Protein AF-N1ZNV7-F1 (afdb_monomer)

Sequence (207 aa):
MKIARELNLNESLEELVQEKLDVLQNEKARVVFYKEEGKWQTNVIVLQEDNTVSERDLKTLKWIKSVDDKALVIEKRDFKKNWKDELVTLEEMVGTIEYKYNQMDCHNNIGKFLEKCEEMQKNQPTTLKFDKKEFLQSRLGGMLHSHMDILQYGNEYKPKYNIFEEITVIKAILAAIKQCYGVTYYIAFNQDKCGIFSPDTNDWLFE

Secondary structure (DSSP, 8-state):
--------TT--HHHHHHHHHHHHTSTTEEEEEEEETTEEEEEEEE--TTS---HHHHHHHHHHHHH-TT-EEE-GGGGB-TTTSPBPPHHHHHHHHHHHHHTT-TTTBHHHHHHHHHHHHHHS--PPP--HHHHHHSHHHHHHHHHHHHHHHHHHTTTSS-HHHHHHHHHHHHHHHHHHH----EEEEETTEEEEEETTTTEEEE-

Radius of gyration: 23.19 Å; Cα contacts (8 Å, |Δi|>4): 248; chains: 1; bounding box: 55×46×60 Å

Nearest PDB structures (foldseek):
  3db0-assembly1_A  TM=4.205E-01  e=4.795E-01  Listeria innocua
  2ig6-assembly1_A  TM=5.058E-01  e=2.811E+00  Clostridium acetobutylicum
  2zc7-assembly3_C  TM=4.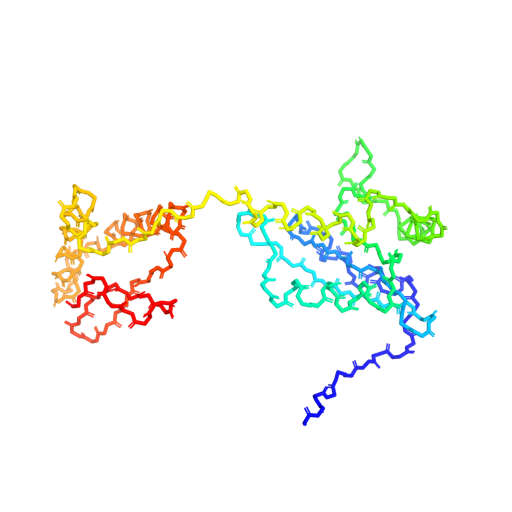477E-01  e=2.508E+00  Klebsiella pneumoniae

Foldseek 3Di:
DDDDPPPPPDDDLLNVLVVCVVVLVDQQKKWKWADAVNGIDIDIFGADPLRAGDPVVLVVLVVRCVRGQLIFTDHNVLQADPPDSDGDDSVVVSVSRVVSSVVSVVVGTSVNVSVVNVVCVVPLPPADAPDLVVCCVDPLVVVLVVLQVLLLVCLQDPDPDDNPVSQVVNVVSQVVNCSRHVWHWDWDDDNRHIWIATPVVRDTSGD

pLDDT: mean 82.5, std 13.55, range [31.36, 97.12]

Mean predicted aligned error: 14.58 Å

Structure (mmCIF, N/CA/C/O backbone):
data_AF-N1ZNV7-F1
#
_entry.id   AF-N1ZNV7-F1
#
loop_
_atom_site.group_PDB
_atom_site.id
_atom_site.type_symbol
_atom_site.label_atom_id
_atom_site.label_alt_id
_atom_site.label_comp_id
_atom_site.label_asym_id
_atom_site.label_entity_id
_atom_site.label_seq_id
_atom_site.pdbx_PDB_ins_code
_atom_site.Cartn_x
_atom_site.Cartn_y
_atom_site.Cartn_z
_atom_site.occupancy
_atom_site.B_iso_or_equiv
_atom_site.auth_seq_id
_atom_site.auth_comp_id
_atom_site.auth_asym_id
_atom_site.auth_atom_id
_atom_site.pdbx_PDB_model_num
ATOM 1 N N . MET A 1 1 ? -8.368 -25.255 -0.385 1.00 31.36 1 MET A N 1
ATOM 2 C CA . MET A 1 1 ? -7.139 -25.309 0.432 1.00 31.36 1 MET A CA 1
ATOM 3 C C . MET A 1 1 ? -7.100 -24.033 1.271 1.00 31.36 1 MET A C 1
ATOM 5 O O . MET A 1 1 ? -6.770 -22.980 0.745 1.00 31.36 1 MET A O 1
ATOM 9 N N . LYS A 1 2 ? -7.607 -24.082 2.513 1.00 36.31 2 LYS A N 1
ATOM 10 C CA . LYS A 1 2 ? -7.597 -22.941 3.444 1.00 36.31 2 LYS A CA 1
ATOM 11 C C . LYS A 1 2 ? -6.172 -22.822 3.982 1.00 36.31 2 LYS A C 1
ATOM 13 O O . LYS A 1 2 ? -5.753 -23.684 4.744 1.00 36.31 2 LYS A O 1
ATOM 18 N N . ILE A 1 3 ? -5.421 -21.819 3.536 1.00 37.12 3 ILE A N 1
ATOM 19 C CA . ILE A 1 3 ? -4.147 -21.478 4.172 1.00 37.12 3 ILE A CA 1
ATOM 20 C C . ILE A 1 3 ? -4.513 -20.917 5.544 1.00 37.12 3 ILE A C 1
ATOM 22 O O . ILE A 1 3 ? -5.173 -19.882 5.633 1.00 37.12 3 ILE A O 1
ATOM 26 N N . ALA A 1 4 ? -4.163 -21.659 6.590 1.00 39.50 4 ALA A N 1
ATOM 27 C CA . ALA A 1 4 ? -4.285 -21.225 7.967 1.00 39.50 4 ALA A CA 1
ATOM 28 C C . ALA A 1 4 ? -3.416 -19.973 8.152 1.00 39.50 4 ALA A C 1
ATOM 30 O O . ALA A 1 4 ? -2.193 -20.060 8.203 1.00 39.50 4 ALA A O 1
ATOM 31 N N . ARG A 1 5 ? -4.049 -18.796 8.190 1.00 43.34 5 ARG A N 1
ATOM 32 C CA . ARG A 1 5 ? -3.484 -17.648 8.894 1.00 43.34 5 ARG A CA 1
ATOM 33 C C . ARG A 1 5 ? -3.611 -17.995 10.371 1.00 43.34 5 ARG A C 1
ATOM 35 O O . ARG A 1 5 ? -4.731 -18.104 10.865 1.00 43.34 5 ARG A O 1
ATOM 42 N N . GLU A 1 6 ? -2.490 -18.254 11.030 1.00 41.12 6 GLU A N 1
ATOM 43 C CA . GLU A 1 6 ? -2.422 -18.304 12.489 1.00 41.12 6 GLU A CA 1
ATOM 44 C C . GLU A 1 6 ? -2.852 -16.927 13.008 1.00 41.12 6 GLU A C 1
ATOM 46 O O . GLU A 1 6 ? -2.090 -15.967 13.008 1.00 41.12 6 GLU A O 1
ATOM 51 N N . LEU A 1 7 ? -4.140 -16.810 13.327 1.00 43.59 7 LEU A N 1
ATOM 52 C CA . LEU A 1 7 ? -4.718 -15.662 14.001 1.00 43.59 7 LEU A CA 1
ATOM 53 C C . LEU A 1 7 ? -4.278 -15.750 15.463 1.00 43.59 7 LEU A C 1
ATOM 55 O O . LEU A 1 7 ? -4.768 -16.605 16.206 1.00 43.59 7 LEU A O 1
ATOM 59 N N . ASN A 1 8 ? -3.358 -14.877 15.871 1.00 41.34 8 ASN A N 1
ATOM 60 C CA . ASN A 1 8 ? -3.110 -14.577 17.279 1.00 41.34 8 ASN A CA 1
ATOM 61 C C . ASN A 1 8 ? -4.408 -13.982 17.860 1.00 41.34 8 ASN A C 1
ATOM 63 O O . ASN A 1 8 ? -4.715 -12.803 17.723 1.00 41.34 8 ASN A O 1
ATOM 67 N N . LEU A 1 9 ? -5.250 -14.847 18.426 1.00 46.06 9 LEU A N 1
ATOM 68 C CA . LEU A 1 9 ? -6.679 -14.596 18.655 1.00 46.06 9 LEU A CA 1
ATOM 69 C C . LEU A 1 9 ? -7.013 -13.740 19.892 1.00 46.06 9 LEU A C 1
ATOM 71 O O . LEU A 1 9 ? -8.194 -13.658 20.244 1.00 46.06 9 LEU A O 1
ATOM 75 N N . ASN A 1 10 ? -6.024 -13.108 20.534 1.00 52.84 10 ASN A N 1
ATOM 76 C CA . ASN A 1 10 ? -6.181 -12.396 21.812 1.00 52.84 10 ASN A CA 1
ATOM 77 C C . ASN A 1 10 ? -5.289 -11.144 21.972 1.00 52.84 10 ASN A C 1
ATOM 79 O O . ASN A 1 10 ? -5.008 -10.762 23.102 1.00 52.84 10 ASN A O 1
ATOM 83 N N . GLU A 1 11 ? -4.849 -10.494 20.894 1.00 66.25 11 GLU A N 1
ATOM 84 C CA . GLU A 1 11 ? -4.095 -9.239 21.037 1.00 66.25 11 GLU A CA 1
ATOM 85 C C . GLU A 1 11 ? -5.043 -8.065 21.342 1.00 66.25 11 GLU A C 1
ATOM 87 O O . GLU A 1 11 ? -6.051 -7.839 20.663 1.00 66.25 11 GLU A O 1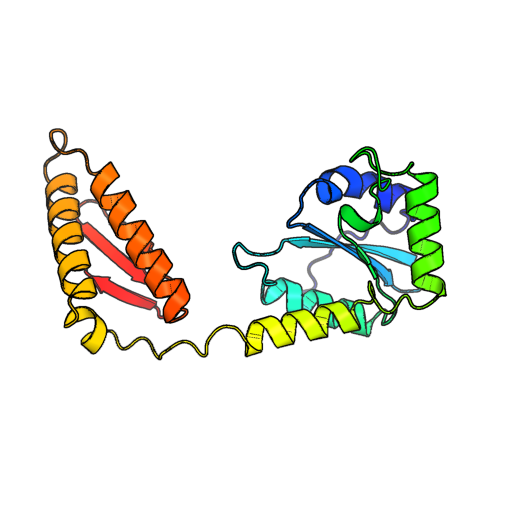
ATOM 92 N N . SER A 1 12 ? -4.741 -7.329 22.409 1.00 87.94 12 SER A N 1
ATOM 93 C CA . SER A 1 12 ? -5.381 -6.056 22.737 1.00 87.94 12 SER A CA 1
ATOM 94 C C . SER A 1 12 ? -5.027 -4.985 21.698 1.00 87.94 12 SER A C 1
ATOM 96 O O . SER A 1 12 ? -4.031 -5.090 20.981 1.00 87.94 12 SER A O 1
ATOM 98 N N . LEU A 1 13 ? -5.822 -3.910 21.616 1.00 90.50 13 LEU A N 1
ATOM 99 C CA . LEU A 1 13 ? -5.484 -2.789 20.730 1.00 90.50 13 LEU A CA 1
ATOM 100 C C . LEU A 1 13 ? -4.107 -2.202 21.068 1.00 90.50 13 LEU A C 1
ATOM 102 O O . LEU A 1 13 ? -3.362 -1.841 20.167 1.00 90.50 13 LEU A O 1
ATOM 106 N N . GLU A 1 14 ? -3.765 -2.134 22.352 1.00 92.12 14 GLU A N 1
ATOM 107 C CA . GLU A 1 14 ? -2.468 -1.653 22.819 1.00 92.12 14 GLU A CA 1
ATOM 108 C C . GLU A 1 14 ? -1.308 -2.499 22.277 1.00 92.12 14 GLU A C 1
ATOM 110 O O . GLU A 1 14 ? -0.370 -1.944 21.708 1.00 92.12 14 GLU A O 1
ATOM 115 N N . GLU A 1 15 ? -1.408 -3.830 22.356 1.00 91.50 15 GLU A N 1
ATOM 116 C CA . GLU A 1 15 ? -0.404 -4.749 21.799 1.00 91.50 15 GLU A CA 1
ATOM 117 C C . GLU A 1 15 ? -0.280 -4.601 20.281 1.00 91.50 15 GLU A C 1
ATOM 119 O O . GLU A 1 15 ? 0.831 -4.505 19.760 1.00 91.50 15 GLU A O 1
ATOM 124 N N . LEU A 1 16 ? -1.408 -4.491 19.575 1.00 92.75 16 LEU A N 1
ATOM 125 C CA . LEU A 1 16 ? -1.424 -4.275 18.128 1.00 92.75 16 LEU A CA 1
ATOM 126 C C . LEU A 1 16 ? -0.761 -2.948 17.741 1.00 92.75 16 LEU A C 1
ATOM 128 O O . LEU A 1 16 ? -0.001 -2.891 16.777 1.00 92.75 16 LEU A O 1
ATOM 132 N N . VAL A 1 17 ? -1.026 -1.862 18.471 1.00 91.44 17 VAL A N 1
ATOM 133 C CA . VAL A 1 17 ? -0.381 -0.566 18.208 1.00 91.44 17 VAL A CA 1
ATOM 134 C C . VAL A 1 17 ? 1.114 -0.657 18.480 1.00 91.44 17 VAL A C 1
ATOM 136 O O . VAL A 1 17 ? 1.904 -0.214 17.644 1.00 91.44 17 VAL A O 1
ATOM 139 N N . GLN A 1 18 ? 1.498 -1.271 19.601 1.00 91.19 18 GLN A N 1
ATOM 140 C CA . GLN A 1 18 ? 2.889 -1.465 19.992 1.00 91.19 18 GLN A CA 1
ATOM 141 C C . GLN A 1 18 ? 3.669 -2.258 18.930 1.00 91.19 18 GLN A C 1
ATOM 143 O O . GLN A 1 18 ? 4.771 -1.860 18.554 1.00 91.19 18 GLN A O 1
ATOM 148 N N . GLU A 1 19 ? 3.084 -3.331 18.392 1.00 91.25 19 GLU A N 1
ATOM 149 C CA . GLU A 1 19 ? 3.688 -4.163 17.344 1.00 91.25 19 GLU A CA 1
ATOM 150 C C . GLU A 1 19 ? 3.886 -3.396 16.024 1.00 91.25 19 GLU A C 1
ATOM 152 O O . GLU A 1 19 ? 4.816 -3.668 15.263 1.00 91.25 19 GLU A O 1
ATOM 157 N N . LYS A 1 20 ? 3.022 -2.415 15.727 1.00 90.56 20 LYS A N 1
ATOM 158 C CA . LYS A 1 20 ? 3.081 -1.646 14.474 1.00 90.56 20 LYS A CA 1
ATOM 159 C C . LYS A 1 20 ? 3.829 -0.318 14.586 1.00 90.56 20 LYS A C 1
ATOM 161 O O . LYS A 1 20 ? 3.909 0.389 13.581 1.00 90.56 20 LYS A O 1
ATOM 166 N N . LEU A 1 21 ? 4.426 0.016 15.734 1.00 86.81 21 LEU A N 1
ATOM 167 C CA . LEU A 1 21 ? 5.190 1.262 15.902 1.00 86.81 21 LEU A CA 1
ATOM 168 C C . LEU A 1 21 ? 6.324 1.403 14.881 1.00 86.81 21 LEU A C 1
ATOM 170 O O . LEU A 1 21 ? 6.441 2.450 14.241 1.00 86.81 21 LEU A O 1
ATOM 174 N N . ASP A 1 22 ? 7.111 0.347 14.674 1.00 85.44 22 ASP A N 1
ATOM 175 C CA . ASP A 1 22 ? 8.229 0.367 13.721 1.00 85.44 22 ASP A CA 1
ATOM 176 C C . ASP A 1 22 ? 7.737 0.523 12.279 1.00 85.44 22 ASP A C 1
ATOM 178 O O . ASP A 1 22 ? 8.325 1.247 11.474 1.00 85.44 22 ASP A O 1
ATOM 182 N N . VAL A 1 23 ? 6.602 -0.099 11.956 1.00 85.62 23 VAL A N 1
ATOM 183 C CA . VAL A 1 23 ? 5.960 0.031 10.644 1.00 85.62 23 VAL A CA 1
ATOM 184 C C . VAL A 1 23 ? 5.464 1.459 10.427 1.00 85.62 23 VAL A C 1
ATOM 186 O O . VAL A 1 23 ? 5.660 2.017 9.349 1.00 85.62 23 VAL A O 1
ATOM 189 N N . LEU A 1 24 ? 4.869 2.080 11.449 1.00 81.56 24 LEU A N 1
ATOM 190 C CA . LEU A 1 24 ? 4.384 3.460 11.399 1.00 81.56 24 LEU A CA 1
ATOM 191 C C . LEU A 1 24 ? 5.511 4.483 11.211 1.00 81.56 24 LEU A C 1
ATOM 193 O O . LEU A 1 24 ? 5.234 5.600 10.785 1.00 81.56 24 LEU A O 1
ATOM 197 N N . GLN A 1 25 ? 6.778 4.135 11.462 1.00 79.56 25 GLN A N 1
ATOM 198 C CA . GLN A 1 25 ? 7.904 5.021 11.143 1.00 79.56 25 GLN A CA 1
ATOM 199 C C . GLN A 1 25 ? 8.132 5.182 9.634 1.00 79.56 25 GLN A C 1
ATOM 201 O O . GLN A 1 25 ? 8.697 6.201 9.220 1.00 79.56 25 GLN A O 1
ATOM 206 N N . ASN A 1 26 ? 7.676 4.223 8.822 1.00 84.00 26 ASN A N 1
ATOM 207 C CA . ASN A 1 26 ? 7.796 4.245 7.370 1.00 84.00 26 ASN A CA 1
ATOM 208 C C . ASN A 1 26 ? 6.694 5.113 6.738 1.00 84.00 26 ASN A C 1
ATOM 210 O O . ASN A 1 26 ? 5.509 4.797 6.813 1.00 84.00 26 ASN A O 1
ATOM 214 N N . GLU A 1 27 ? 7.082 6.180 6.036 1.00 82.81 27 GLU A N 1
ATOM 215 C CA . GLU A 1 27 ? 6.134 7.111 5.404 1.00 82.81 27 GLU A CA 1
ATOM 216 C C . GLU A 1 27 ? 5.294 6.486 4.279 1.00 82.81 27 GLU A C 1
ATOM 218 O O . GLU A 1 27 ? 4.207 6.977 3.959 1.00 82.81 27 GLU A O 1
ATOM 223 N N . LYS A 1 28 ? 5.766 5.382 3.692 1.00 87.50 28 LYS A N 1
ATOM 224 C CA . LYS A 1 28 ? 5.042 4.605 2.678 1.00 87.50 28 LYS A CA 1
ATOM 225 C C . LYS A 1 28 ? 4.132 3.542 3.288 1.00 87.50 28 LYS A C 1
ATOM 227 O O . LYS A 1 28 ? 3.330 2.968 2.560 1.00 87.50 28 LYS A O 1
ATOM 232 N N . ALA A 1 29 ? 4.217 3.270 4.587 1.00 90.19 29 ALA A N 1
ATOM 233 C CA . ALA A 1 29 ? 3.343 2.302 5.230 1.00 90.19 29 ALA A CA 1
ATOM 234 C C . ALA A 1 29 ? 2.022 2.946 5.666 1.00 90.19 29 ALA A C 1
ATOM 236 O O . ALA A 1 29 ? 1.956 4.110 6.067 1.00 90.19 29 ALA A O 1
ATOM 237 N N . ARG A 1 30 ? 0.948 2.171 5.575 1.00 93.25 30 ARG A N 1
ATOM 238 C CA . ARG A 1 30 ? -0.366 2.460 6.141 1.00 93.25 30 ARG A CA 1
ATOM 239 C C . ARG A 1 30 ? -0.761 1.274 7.003 1.00 93.25 30 ARG A C 1
ATOM 241 O O . ARG A 1 30 ? -0.700 0.134 6.543 1.00 93.25 30 ARG A O 1
ATOM 248 N N . VAL A 1 31 ? -1.150 1.533 8.242 1.00 94.69 31 VAL A N 1
ATOM 249 C CA . VAL A 1 31 ? -1.627 0.497 9.158 1.00 94.69 31 VAL A CA 1
ATOM 250 C C . VAL A 1 31 ? -3.138 0.601 9.232 1.00 94.69 31 VAL A C 1
ATOM 252 O O . VAL A 1 31 ? -3.688 1.644 9.570 1.00 94.69 31 VAL A O 1
ATOM 255 N N . VAL A 1 32 ? -3.806 -0.482 8.867 1.00 96.31 32 VAL A N 1
ATOM 256 C CA . VAL A 1 32 ? -5.257 -0.601 8.881 1.00 96.31 32 VAL A CA 1
ATOM 257 C C . VAL A 1 32 ? -5.663 -1.244 10.197 1.00 96.31 32 VAL A C 1
ATOM 259 O O . VAL A 1 32 ? -5.321 -2.401 10.418 1.00 96.31 32 VAL A O 1
ATOM 262 N N . PHE A 1 33 ? -6.387 -0.521 11.045 1.00 95.31 33 PHE A N 1
ATOM 263 C CA . PHE A 1 33 ? -6.994 -1.041 12.271 1.00 95.31 33 PHE A CA 1
ATOM 264 C C . PHE A 1 33 ? -8.473 -1.318 12.015 1.00 95.31 33 PHE A C 1
ATOM 266 O O . PHE A 1 33 ? -9.195 -0.440 11.541 1.00 95.31 33 PHE A O 1
ATOM 273 N N . TYR A 1 34 ? -8.930 -2.528 12.312 1.00 95.50 34 TYR A N 1
ATOM 274 C CA . TYR A 1 34 ? -10.307 -2.955 12.057 1.00 95.50 34 TYR A CA 1
ATOM 275 C C . TYR A 1 34 ? -10.771 -3.962 13.105 1.00 95.50 34 TYR A C 1
ATOM 277 O O . TYR A 1 34 ? -9.954 -4.497 13.854 1.00 95.50 34 TYR A O 1
ATOM 285 N N . LYS A 1 35 ? -12.077 -4.218 13.168 1.00 93.81 35 LYS A N 1
ATOM 286 C CA . LYS A 1 35 ? -12.667 -5.249 14.014 1.00 93.81 35 LYS A CA 1
ATOM 287 C C . LYS A 1 35 ? -13.220 -6.401 13.188 1.00 93.81 35 LYS A C 1
ATOM 289 O O . LYS A 1 35 ? -14.134 -6.217 12.396 1.00 93.81 35 LYS A O 1
ATOM 294 N N . GLU A 1 36 ? -12.728 -7.606 13.441 1.00 93.00 36 GLU A N 1
ATOM 295 C CA . GLU A 1 36 ? -13.315 -8.851 12.940 1.00 93.00 36 GLU A CA 1
ATOM 296 C C . GLU A 1 36 ? -13.972 -9.569 14.119 1.00 93.00 36 GLU A C 1
ATOM 298 O O . GLU A 1 36 ? -13.349 -9.767 15.162 1.00 93.00 36 GLU A O 1
ATOM 303 N N . GLU A 1 37 ? -15.270 -9.865 14.006 1.00 90.31 37 GLU A N 1
ATOM 304 C CA . GLU A 1 37 ? -16.056 -10.484 15.089 1.00 90.31 37 GLU A CA 1
ATOM 305 C C . GLU A 1 37 ? -15.954 -9.721 16.432 1.00 90.31 37 GLU A C 1
ATOM 307 O O . GLU A 1 37 ? -15.946 -10.298 17.518 1.00 90.31 37 GLU A O 1
ATOM 312 N N . GLY A 1 38 ? -15.862 -8.387 16.361 1.00 87.56 38 GLY A N 1
ATOM 313 C CA . GLY A 1 38 ? -15.764 -7.500 17.525 1.00 87.56 38 GLY A CA 1
ATOM 314 C C . GLY A 1 38 ? -14.365 -7.380 18.139 1.00 87.56 38 GLY A C 1
ATOM 315 O O . GLY A 1 38 ? -14.184 -6.577 19.057 1.00 87.56 38 GLY A O 1
ATOM 316 N N . LYS A 1 39 ? -13.372 -8.113 17.625 1.00 90.94 39 LYS A N 1
ATOM 317 C CA . LYS A 1 39 ? -11.982 -8.075 18.090 1.00 90.94 39 LYS A CA 1
ATOM 318 C C . LYS A 1 39 ? -11.122 -7.211 17.186 1.00 90.94 39 LYS A C 1
ATOM 320 O O . LYS A 1 39 ? -11.236 -7.302 15.969 1.00 90.94 39 LYS A O 1
ATOM 325 N N . TRP A 1 40 ? -10.238 -6.414 17.779 1.00 93.50 40 TRP A N 1
ATOM 326 C CA . TRP A 1 40 ? -9.270 -5.626 17.023 1.00 93.50 40 TRP A CA 1
ATOM 327 C C . TRP A 1 40 ? -8.317 -6.521 16.234 1.00 93.50 40 TRP A C 1
ATOM 329 O O . TRP A 1 40 ? -7.898 -7.573 16.708 1.00 93.50 40 TRP A O 1
ATOM 339 N N . GLN A 1 41 ? -8.004 -6.083 15.025 1.00 94.38 41 GLN A N 1
ATOM 340 C CA . GLN A 1 41 ? -7.076 -6.691 14.088 1.00 94.38 41 GLN A CA 1
ATOM 341 C C . GLN A 1 41 ? -6.298 -5.579 13.382 1.00 94.38 41 GLN A C 1
ATOM 343 O O . GLN A 1 41 ? -6.764 -4.436 13.284 1.00 94.38 41 GLN A O 1
ATOM 348 N N . THR A 1 42 ? -5.121 -5.919 12.854 1.00 94.81 42 THR A N 1
ATOM 349 C CA . THR A 1 42 ? -4.342 -5.005 12.015 1.00 94.81 42 THR A CA 1
ATOM 350 C C . THR A 1 42 ? -3.969 -5.618 10.677 1.00 94.81 42 THR A C 1
ATOM 352 O O . THR A 1 42 ? -3.831 -6.831 10.528 1.00 94.81 42 THR A O 1
ATOM 355 N N . ASN A 1 43 ? -3.805 -4.766 9.671 1.00 94.94 43 ASN A N 1
ATOM 356 C CA . ASN A 1 43 ? -3.176 -5.136 8.412 1.00 94.94 43 ASN A CA 1
ATOM 357 C C . ASN A 1 43 ? -2.265 -4.001 7.944 1.00 94.94 43 ASN A C 1
ATOM 359 O O . ASN A 1 43 ? -2.611 -2.832 8.071 1.00 94.94 43 ASN A O 1
ATOM 363 N N . VAL A 1 44 ? -1.110 -4.333 7.379 1.00 93.44 44 VAL A N 1
ATOM 364 C CA . VAL A 1 44 ? -0.162 -3.337 6.870 1.00 93.44 44 VAL A CA 1
ATOM 365 C C . VAL A 1 44 ? -0.253 -3.286 5.355 1.00 93.44 44 VAL A C 1
ATOM 367 O O . VAL A 1 44 ? -0.212 -4.320 4.693 1.00 93.44 44 VAL A O 1
ATOM 370 N N . ILE A 1 45 ? -0.350 -2.077 4.817 1.00 92.81 45 ILE A N 1
ATOM 371 C CA . ILE A 1 45 ? -0.271 -1.788 3.389 1.00 92.81 45 ILE A CA 1
ATOM 372 C C . ILE A 1 45 ? 0.985 -0.961 3.154 1.00 92.81 45 ILE A C 1
ATOM 374 O O . ILE A 1 45 ? 1.213 0.027 3.850 1.00 92.81 45 ILE A O 1
ATOM 378 N N . VAL A 1 46 ? 1.791 -1.337 2.167 1.00 89.69 46 VAL A N 1
ATOM 379 C CA . VAL A 1 46 ? 2.957 -0.548 1.757 1.00 89.69 46 VAL A CA 1
ATOM 380 C C . VAL A 1 46 ? 2.667 0.053 0.390 1.00 89.69 46 VAL A C 1
ATOM 382 O O . VAL A 1 46 ? 2.395 -0.666 -0.569 1.00 89.69 46 VAL A O 1
ATOM 385 N N . LEU A 1 47 ? 2.699 1.381 0.314 1.00 87.44 47 LEU A N 1
ATOM 386 C CA . LEU A 1 47 ? 2.515 2.114 -0.930 1.00 87.44 47 LEU A CA 1
ATOM 387 C C . LEU A 1 47 ? 3.694 1.869 -1.875 1.00 87.44 47 LEU A C 1
ATOM 389 O O . LEU A 1 47 ? 4.854 1.842 -1.457 1.00 87.44 47 LEU A O 1
ATOM 393 N N . GLN A 1 48 ? 3.389 1.752 -3.163 1.00 84.62 48 GLN A N 1
ATOM 394 C CA . GLN A 1 48 ? 4.374 1.663 -4.234 1.00 84.62 48 GLN A CA 1
ATOM 395 C C . GLN A 1 48 ? 5.101 3.011 -4.429 1.00 84.62 48 GLN A C 1
ATOM 397 O O . GLN A 1 48 ? 4.792 4.032 -3.795 1.00 84.62 48 GLN A O 1
ATOM 402 N N . GLU A 1 49 ? 6.121 3.028 -5.291 1.00 77.62 49 GLU A N 1
ATOM 403 C CA . GLU A 1 49 ? 6.937 4.226 -5.545 1.00 77.62 49 GLU A CA 1
ATOM 404 C C . GLU A 1 49 ? 6.083 5.428 -5.973 1.00 77.62 49 GLU A C 1
ATOM 406 O O . GLU A 1 49 ? 6.277 6.530 -5.458 1.00 77.62 49 GLU A O 1
ATOM 411 N N . ASP A 1 50 ? 5.062 5.186 -6.794 1.00 76.75 50 ASP A N 1
ATOM 412 C CA . ASP A 1 50 ? 4.096 6.169 -7.298 1.00 76.75 50 ASP A CA 1
ATOM 413 C C . ASP A 1 50 ? 2.960 6.507 -6.307 1.00 76.75 50 ASP A C 1
ATOM 415 O O . ASP A 1 50 ? 1.994 7.173 -6.670 1.00 76.75 50 ASP A O 1
ATOM 419 N N . ASN A 1 51 ? 3.084 6.085 -5.043 1.00 80.19 51 ASN A N 1
ATOM 420 C CA . ASN A 1 51 ? 2.075 6.223 -3.983 1.00 80.19 51 ASN A CA 1
ATOM 421 C C . ASN A 1 51 ? 0.773 5.443 -4.226 1.00 80.19 51 ASN A C 1
ATOM 423 O O . ASN A 1 51 ? -0.228 5.723 -3.566 1.00 80.19 51 ASN A O 1
ATOM 427 N N . THR A 1 52 ? 0.772 4.455 -5.122 1.00 85.56 52 THR A N 1
ATOM 428 C CA . THR A 1 52 ? -0.386 3.578 -5.327 1.00 85.56 52 THR A CA 1
ATOM 429 C C . THR A 1 52 ? -0.350 2.341 -4.432 1.00 85.56 52 THR A C 1
ATOM 431 O O . THR A 1 52 ? 0.641 2.040 -3.763 1.00 85.56 52 THR A O 1
ATOM 434 N N . VAL A 1 53 ? -1.472 1.625 -4.391 1.00 88.50 53 VAL A N 1
ATOM 435 C CA . VAL A 1 53 ? -1.639 0.380 -3.639 1.00 88.50 53 VAL A CA 1
ATOM 436 C C . VAL A 1 53 ? -1.612 -0.796 -4.613 1.00 88.50 53 VAL A C 1
ATOM 438 O O . VAL A 1 53 ? -2.236 -0.739 -5.674 1.00 88.50 53 VAL A O 1
ATOM 441 N N . SER A 1 54 ? -0.916 -1.877 -4.250 1.00 86.00 54 SER A N 1
ATOM 442 C CA . SER A 1 54 ? -0.863 -3.086 -5.077 1.00 86.00 54 SER A CA 1
ATOM 443 C C . SER A 1 54 ? -2.252 -3.715 -5.265 1.00 86.00 54 SER A C 1
ATOM 445 O O . SER A 1 54 ? -3.132 -3.584 -4.413 1.00 86.00 54 SER A O 1
ATOM 447 N N . GLU A 1 55 ? -2.469 -4.468 -6.349 1.00 85.19 55 GLU A N 1
ATOM 448 C CA . GLU A 1 55 ? -3.759 -5.144 -6.579 1.00 85.19 55 GLU A CA 1
ATOM 449 C C . GLU A 1 55 ? -4.114 -6.124 -5.442 1.00 85.19 55 GLU A C 1
ATOM 451 O O . GLU A 1 55 ? -5.273 -6.247 -5.037 1.00 85.19 55 GLU A O 1
ATOM 456 N N . ARG A 1 56 ? -3.102 -6.801 -4.882 1.00 87.75 56 ARG A N 1
ATOM 457 C CA . ARG A 1 56 ? -3.253 -7.695 -3.725 1.00 87.75 56 ARG A CA 1
ATOM 458 C C . ARG A 1 56 ? -3.751 -6.935 -2.494 1.00 87.75 56 ARG A C 1
ATOM 460 O O . ARG A 1 56 ? -4.665 -7.395 -1.804 1.00 87.75 56 ARG A O 1
ATOM 467 N N . ASP A 1 57 ? -3.154 -5.784 -2.229 1.00 91.88 57 ASP A N 1
ATOM 468 C CA . ASP A 1 57 ? -3.495 -4.939 -1.091 1.00 91.88 57 ASP A CA 1
ATOM 469 C C . ASP A 1 57 ? -4.871 -4.294 -1.269 1.00 91.88 57 ASP A C 1
ATOM 471 O O . ASP A 1 57 ? -5.652 -4.250 -0.323 1.00 91.88 57 ASP A O 1
ATOM 475 N N . LEU A 1 58 ? -5.245 -3.917 -2.495 1.00 91.31 58 LEU A N 1
ATOM 476 C CA . LEU A 1 58 ? -6.594 -3.444 -2.811 1.00 91.31 58 LEU A CA 1
ATOM 477 C C . LEU A 1 58 ? -7.662 -4.506 -2.564 1.00 91.31 58 LEU A C 1
ATOM 479 O O . LEU A 1 58 ? -8.703 -4.199 -1.983 1.00 91.31 58 LEU A O 1
ATOM 483 N N . LYS A 1 59 ? -7.418 -5.761 -2.964 1.00 91.94 59 LYS A N 1
ATOM 484 C CA . LYS A 1 59 ? -8.325 -6.878 -2.644 1.00 91.94 59 LYS A CA 1
ATOM 485 C C . LYS A 1 59 ? -8.467 -7.050 -1.132 1.00 91.94 59 LYS A C 1
ATOM 487 O O . LYS A 1 59 ? -9.580 -7.226 -0.642 1.00 91.94 59 LYS A O 1
ATOM 492 N N . THR A 1 60 ? -7.360 -6.938 -0.401 1.00 94.25 60 THR A N 1
ATOM 493 C CA . THR A 1 60 ? -7.349 -7.028 1.066 1.00 94.25 60 THR A CA 1
ATOM 494 C C . THR A 1 60 ? -8.141 -5.886 1.703 1.00 94.25 60 THR A C 1
ATOM 496 O O . THR A 1 60 ? -8.996 -6.143 2.540 1.00 94.25 60 THR A O 1
ATOM 499 N N . LEU A 1 61 ? -7.945 -4.641 1.264 1.00 95.56 61 LEU A N 1
ATOM 500 C CA . LEU A 1 61 ? -8.689 -3.477 1.754 1.00 95.56 61 LEU A CA 1
ATOM 501 C C . LEU A 1 61 ? -10.191 -3.579 1.462 1.00 95.56 61 LEU A C 1
ATOM 503 O O . LEU A 1 61 ? -11.010 -3.267 2.324 1.00 95.56 61 LEU A O 1
ATOM 507 N N . LYS A 1 62 ? -10.571 -4.054 0.269 1.00 96.19 62 LYS A N 1
ATOM 508 C CA . LYS A 1 62 ? -11.980 -4.296 -0.086 1.00 96.19 62 LYS A CA 1
ATOM 509 C C . LYS A 1 62 ? -12.609 -5.364 0.807 1.00 96.19 62 LYS A C 1
ATOM 511 O O . LYS A 1 62 ? -13.751 -5.199 1.229 1.00 96.19 62 LYS A O 1
ATOM 516 N N . TRP A 1 63 ? -11.860 -6.419 1.123 1.00 97.12 63 TRP A N 1
ATOM 517 C CA . TRP A 1 63 ? -12.293 -7.432 2.080 1.00 97.12 63 TRP A CA 1
ATOM 518 C C . TRP A 1 63 ? -12.427 -6.856 3.498 1.00 97.12 63 TRP A C 1
ATOM 520 O O . TRP A 1 63 ? -13.495 -7.002 4.085 1.00 97.12 63 TRP A O 1
ATOM 530 N N . ILE A 1 64 ? -11.431 -6.120 4.007 1.00 97.12 64 ILE A N 1
ATOM 531 C CA . ILE A 1 64 ? -11.506 -5.477 5.333 1.00 97.12 64 ILE A CA 1
ATOM 532 C C . ILE A 1 64 ? -12.741 -4.577 5.414 1.00 97.12 64 ILE A C 1
ATOM 534 O O . ILE A 1 64 ? -13.525 -4.721 6.339 1.00 97.12 64 ILE A O 1
ATOM 538 N N . LYS A 1 65 ? -12.988 -3.730 4.404 1.00 96.12 65 LYS A N 1
ATOM 539 C CA . LYS A 1 65 ? -14.181 -2.867 4.350 1.00 96.12 65 LYS A CA 1
ATOM 540 C C . LYS A 1 65 ? -15.496 -3.655 4.390 1.00 96.12 65 LYS A C 1
ATOM 542 O O . LYS A 1 65 ? -16.503 -3.127 4.846 1.00 96.12 65 LYS A O 1
ATOM 547 N N . SER A 1 66 ? -15.520 -4.878 3.858 1.00 96.19 66 SER A N 1
ATOM 548 C CA . SER A 1 66 ? -16.716 -5.731 3.895 1.00 96.19 66 SER A CA 1
ATOM 549 C C . SER A 1 66 ? -16.969 -6.365 5.265 1.00 96.19 66 SER A C 1
ATOM 551 O O . SER A 1 66 ? -18.110 -6.700 5.567 1.00 96.19 66 SER A O 1
ATOM 553 N N . VAL A 1 67 ? -15.917 -6.515 6.075 1.00 95.94 67 VAL A N 1
ATOM 554 C CA . VAL A 1 67 ? -15.985 -7.013 7.456 1.00 95.94 67 VAL A CA 1
ATOM 555 C C . VAL A 1 67 ? -16.260 -5.865 8.428 1.00 95.94 67 VAL A C 1
ATOM 557 O O . VAL A 1 67 ? -17.069 -6.008 9.339 1.00 95.94 67 VAL A O 1
ATOM 560 N N . ASP A 1 68 ? -15.612 -4.722 8.206 1.00 95.75 68 ASP A N 1
ATOM 561 C CA . ASP A 1 68 ? -15.679 -3.535 9.044 1.00 95.75 68 ASP A CA 1
ATOM 562 C C . ASP A 1 68 ? -15.583 -2.264 8.190 1.00 95.75 68 ASP A C 1
ATOM 564 O O . ASP A 1 68 ? -14.511 -1.854 7.732 1.00 95.75 68 ASP A O 1
ATOM 568 N N . ASP A 1 69 ? -16.725 -1.615 7.982 1.00 93.88 69 ASP A N 1
ATOM 569 C CA . ASP A 1 69 ? -16.814 -0.380 7.209 1.00 93.88 69 ASP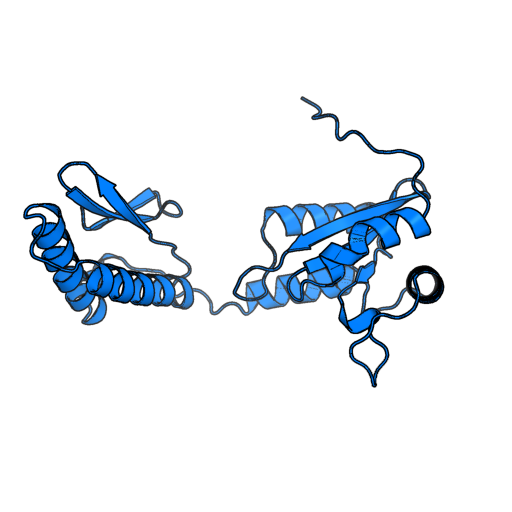 A CA 1
ATOM 570 C C . ASP A 1 69 ? -16.239 0.837 7.949 1.00 93.88 69 ASP A C 1
ATOM 572 O O . ASP A 1 69 ? -15.962 1.853 7.307 1.00 93.88 69 ASP A O 1
ATOM 576 N N . LYS A 1 70 ? -16.002 0.732 9.265 1.00 94.31 70 LYS A N 1
ATOM 577 C CA . LYS A 1 70 ? -15.386 1.767 10.109 1.00 94.31 70 LYS A CA 1
ATOM 578 C C . LYS A 1 70 ? -13.875 1.627 10.226 1.00 94.31 70 LYS A C 1
ATOM 580 O O . LYS A 1 70 ? -13.257 2.465 10.884 1.00 94.31 70 LYS A O 1
ATOM 585 N N . ALA A 1 71 ? -13.287 0.602 9.606 1.00 95.88 71 ALA A N 1
ATOM 586 C CA . ALA A 1 71 ? -11.852 0.365 9.643 1.00 95.88 71 ALA A CA 1
ATOM 587 C C . ALA A 1 71 ? -11.065 1.651 9.346 1.00 95.88 71 ALA A C 1
ATOM 589 O O . ALA A 1 71 ? -11.400 2.422 8.439 1.00 95.88 71 ALA A O 1
ATOM 590 N N . LEU A 1 72 ? -10.015 1.873 10.128 1.00 95.94 72 LEU A N 1
ATOM 591 C CA . LEU A 1 72 ? -9.185 3.064 10.062 1.00 95.94 72 LEU A CA 1
ATOM 592 C C . LEU A 1 72 ? -7.892 2.759 9.332 1.00 95.94 72 LEU A C 1
ATOM 594 O O . LEU A 1 72 ? -7.178 1.832 9.695 1.00 95.94 72 LEU A O 1
ATOM 598 N N . VAL A 1 73 ? -7.559 3.581 8.349 1.00 94.81 73 VAL A N 1
ATOM 599 C CA . VAL A 1 73 ? -6.267 3.586 7.675 1.00 94.81 73 VAL A CA 1
ATOM 600 C C . VAL A 1 73 ? -5.439 4.702 8.287 1.00 94.81 73 VAL A C 1
ATOM 602 O O . VAL A 1 73 ? -5.741 5.880 8.109 1.00 94.81 73 VAL A O 1
ATOM 605 N N . ILE A 1 74 ? -4.414 4.314 9.035 1.00 91.88 74 ILE A N 1
ATOM 606 C CA . ILE A 1 74 ? -3.582 5.211 9.825 1.00 91.88 74 ILE A CA 1
ATOM 607 C C . ILE A 1 74 ? -2.180 5.299 9.229 1.00 91.88 74 ILE A C 1
ATOM 609 O O . ILE A 1 74 ? -1.612 4.317 8.741 1.00 91.88 74 ILE A O 1
ATOM 613 N N . GLU A 1 75 ? -1.602 6.489 9.284 1.00 90.19 75 GLU A N 1
ATOM 614 C CA . GLU A 1 75 ? -0.233 6.770 8.868 1.00 90.19 75 GLU A CA 1
ATOM 615 C C . GLU A 1 75 ? 0.532 7.529 9.951 1.00 90.19 75 GLU A C 1
ATOM 617 O O . GLU A 1 75 ? -0.043 8.063 10.895 1.00 90.19 75 GLU A O 1
ATOM 622 N N . LYS A 1 76 ? 1.856 7.625 9.794 1.00 85.00 76 LYS A N 1
ATOM 623 C CA . LYS A 1 76 ? 2.746 8.259 10.777 1.00 85.00 76 LYS A CA 1
ATOM 624 C C . LYS A 1 76 ? 2.241 9.612 11.283 1.00 85.00 76 LYS A C 1
ATOM 626 O O . LYS A 1 76 ? 2.296 9.893 12.477 1.00 85.00 76 LYS A O 1
ATOM 631 N N . ARG A 1 77 ? 1.767 10.467 10.368 1.00 84.69 77 ARG A N 1
ATOM 632 C CA . ARG A 1 77 ? 1.340 11.837 10.692 1.00 84.69 77 ARG A CA 1
ATOM 633 C C . ARG A 1 77 ? 0.109 11.899 11.593 1.00 84.69 77 ARG A C 1
ATOM 635 O O . ARG A 1 77 ? -0.045 12.897 12.281 1.00 84.69 77 ARG A O 1
ATOM 642 N N . ASP A 1 78 ? -0.708 10.849 11.648 1.00 84.56 78 ASP A N 1
ATOM 643 C CA . ASP A 1 78 ? -1.849 10.787 12.568 1.00 84.56 78 ASP A CA 1
ATOM 644 C C . ASP A 1 78 ? -1.428 10.716 14.036 1.00 84.56 78 ASP A C 1
ATOM 646 O O . ASP A 1 78 ? -2.226 11.024 14.918 1.00 84.56 78 ASP A O 1
ATOM 650 N N . PHE A 1 79 ? -0.183 10.315 14.290 1.00 82.81 79 PHE A N 1
ATOM 651 C CA . PHE A 1 79 ? 0.370 10.137 15.625 1.00 82.81 79 PHE A CA 1
ATOM 652 C C . PHE A 1 79 ? 1.529 11.078 15.933 1.00 82.81 79 PHE A C 1
ATOM 654 O O . PHE A 1 79 ? 2.137 10.955 16.990 1.00 82.81 79 PHE A O 1
ATOM 661 N N . LYS A 1 80 ? 1.870 12.016 15.046 1.00 78.62 80 LYS A N 1
ATOM 662 C CA . LYS A 1 80 ? 2.925 12.994 15.332 1.00 78.62 80 LYS A CA 1
ATOM 663 C C . LYS A 1 80 ? 2.383 14.116 16.215 1.00 78.62 80 LYS A C 1
ATOM 665 O O . LYS A 1 80 ? 1.357 14.720 15.907 1.00 78.62 80 LYS A O 1
ATOM 670 N N . LYS A 1 81 ? 3.122 14.481 17.269 1.00 68.19 81 LYS A N 1
ATOM 671 C CA . LYS A 1 81 ? 2.907 15.764 17.956 1.00 68.19 81 LYS A CA 1
ATOM 672 C C . LYS A 1 81 ? 3.333 16.879 16.999 1.00 68.19 81 LYS A C 1
ATOM 674 O O . LYS A 1 81 ? 4.492 16.917 16.591 1.00 68.19 81 LYS A O 1
ATOM 679 N N . ASN A 1 82 ? 2.407 17.790 16.674 1.00 57.09 82 ASN A N 1
ATOM 680 C CA . ASN A 1 82 ? 2.504 18.858 15.653 1.00 57.09 82 ASN A CA 1
ATOM 681 C C . ASN A 1 82 ? 3.732 19.807 15.733 1.00 57.09 82 ASN A C 1
ATOM 683 O O . ASN A 1 82 ? 3.809 20.763 14.970 1.00 57.09 82 ASN A O 1
ATOM 687 N N . TRP A 1 83 ? 4.684 19.588 16.643 1.00 53.53 83 TRP A N 1
ATOM 688 C CA . TRP A 1 83 ? 5.790 20.500 16.947 1.00 53.53 83 TRP A CA 1
ATOM 689 C C . TRP A 1 83 ? 7.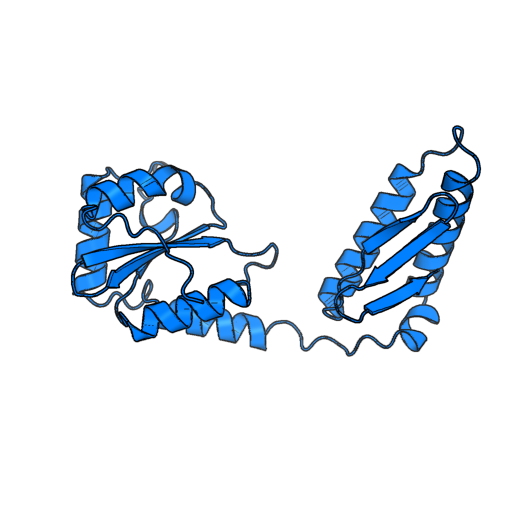136 19.824 17.280 1.00 53.53 83 TRP A C 1
ATOM 691 O O . TRP A 1 83 ? 8.109 20.541 17.498 1.00 53.53 83 TRP A O 1
ATOM 701 N N . LYS A 1 84 ? 7.239 18.483 17.309 1.00 56.75 84 LYS A N 1
ATOM 702 C CA . LYS A 1 84 ? 8.503 17.783 17.650 1.00 56.75 84 LYS A CA 1
ATOM 703 C C . LYS A 1 84 ? 8.925 16.647 16.722 1.00 56.75 84 LYS A C 1
ATOM 705 O O . LYS A 1 84 ? 9.960 16.044 16.959 1.00 56.75 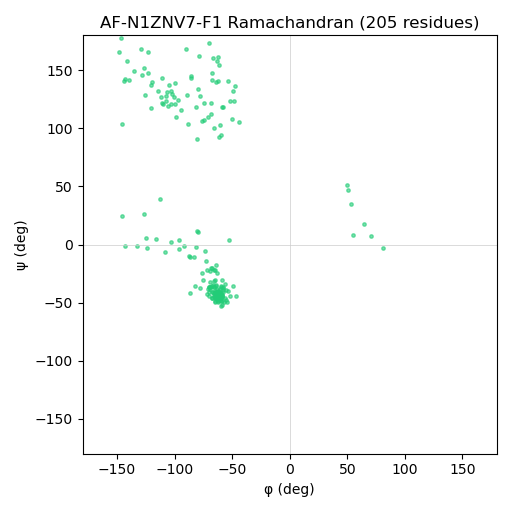84 LYS A O 1
ATOM 710 N N . ASP A 1 85 ? 8.138 16.328 15.697 1.00 65.62 85 ASP A N 1
ATOM 711 C CA . ASP A 1 85 ? 8.327 15.120 14.871 1.00 65.62 85 ASP A CA 1
ATOM 712 C C . ASP A 1 85 ? 8.360 13.789 15.664 1.00 65.62 85 ASP A C 1
ATOM 714 O O . ASP A 1 85 ? 8.600 12.721 15.107 1.00 65.62 85 ASP A O 1
ATOM 718 N N . GLU A 1 86 ? 8.055 13.845 16.963 1.00 72.00 86 GLU A N 1
ATOM 719 C CA . GLU A 1 86 ? 7.937 12.717 17.880 1.00 72.00 86 GLU A CA 1
ATOM 720 C C . GLU A 1 86 ? 6.521 12.134 17.810 1.00 72.00 86 GLU A C 1
ATOM 722 O O . GLU A 1 86 ? 5.530 12.868 17.683 1.00 72.00 86 GLU A O 1
ATOM 727 N N . LEU A 1 87 ? 6.424 10.807 17.917 1.00 77.38 87 LEU A N 1
ATOM 728 C CA . LEU A 1 87 ? 5.139 10.140 18.090 1.00 77.38 87 LEU A CA 1
ATOM 729 C C . LEU A 1 87 ? 4.537 10.491 19.462 1.00 77.38 87 LEU A C 1
ATOM 731 O O . LEU A 1 87 ? 5.254 10.706 20.441 1.00 77.38 87 LEU A O 1
ATOM 735 N N . VAL A 1 88 ? 3.208 10.555 19.526 1.00 85.25 88 VAL A N 1
ATOM 736 C CA . VAL A 1 88 ? 2.442 10.584 20.779 1.00 85.25 88 VAL A CA 1
ATOM 737 C C . VAL A 1 88 ? 2.679 9.286 21.568 1.00 85.25 88 VAL A C 1
ATOM 739 O O . VAL A 1 88 ? 3.183 8.304 21.022 1.00 85.25 88 VAL A O 1
ATOM 742 N N . THR A 1 89 ? 2.383 9.283 22.868 1.00 89.75 89 THR A N 1
ATOM 743 C CA . THR A 1 89 ? 2.569 8.080 23.696 1.00 89.75 89 THR A CA 1
ATOM 744 C C . THR A 1 89 ? 1.671 6.941 23.211 1.00 89.75 89 THR A C 1
ATOM 746 O O . THR A 1 89 ? 0.642 7.188 22.586 1.00 89.75 89 THR A O 1
ATOM 749 N N . LEU A 1 90 ? 2.019 5.689 23.531 1.00 89.56 90 LEU A N 1
ATOM 750 C CA . LEU A 1 90 ? 1.199 4.522 23.178 1.00 89.56 90 LEU A CA 1
ATOM 751 C C . LEU A 1 90 ? -0.264 4.688 23.628 1.00 89.56 90 LEU A C 1
ATOM 753 O O . LEU A 1 90 ? -1.179 4.461 22.843 1.00 89.56 90 LEU A O 1
ATOM 757 N N . GLU A 1 91 ? -0.476 5.168 24.854 1.00 89.81 91 GLU A N 1
ATOM 758 C CA . GLU A 1 91 ? -1.802 5.469 25.406 1.00 89.81 91 GLU A CA 1
ATOM 759 C C . GLU A 1 91 ? -2.562 6.511 24.563 1.00 89.81 91 GLU A C 1
ATOM 761 O O . GLU A 1 91 ? -3.726 6.309 24.217 1.00 89.81 91 GLU A O 1
ATOM 766 N N . GLU A 1 92 ? -1.893 7.598 24.157 1.00 90.12 92 GLU A N 1
ATOM 767 C CA . GLU A 1 92 ? -2.467 8.620 23.271 1.00 90.12 92 GLU A CA 1
ATOM 768 C C . GLU A 1 92 ? -2.810 8.035 21.884 1.00 90.12 92 GLU A C 1
ATOM 770 O O . GLU A 1 92 ? -3.847 8.381 21.308 1.00 90.12 92 GLU A O 1
ATOM 775 N N . MET A 1 93 ? -1.979 7.132 21.343 1.00 91.06 93 MET A N 1
ATOM 776 C CA . MET A 1 93 ? -2.228 6.457 20.059 1.00 91.06 93 MET A CA 1
ATOM 777 C C . MET A 1 93 ? -3.461 5.553 20.140 1.00 91.06 93 MET A C 1
ATOM 779 O O . MET A 1 93 ? -4.350 5.657 19.293 1.00 91.06 93 MET A O 1
ATOM 783 N N . VAL A 1 94 ? -3.536 4.705 21.171 1.00 92.19 94 VAL A N 1
ATOM 784 C CA . VAL A 1 94 ? -4.663 3.792 21.422 1.00 92.19 94 VAL A CA 1
ATOM 785 C C . VAL A 1 94 ? -5.957 4.587 21.572 1.00 92.19 94 VAL A C 1
ATOM 787 O O . VAL A 1 94 ? -6.908 4.348 20.826 1.00 92.19 94 VAL A O 1
ATOM 790 N N . GLY A 1 95 ? -5.969 5.605 22.440 1.00 89.88 95 GLY A N 1
ATOM 791 C CA . GLY A 1 95 ? -7.138 6.465 22.634 1.00 89.88 95 GLY A CA 1
ATOM 792 C C . GLY A 1 95 ? -7.565 7.191 21.354 1.00 89.88 95 GLY A C 1
ATOM 793 O O . GLY A 1 95 ? -8.758 7.315 21.075 1.00 89.88 95 GLY A O 1
ATOM 794 N N . THR A 1 96 ? -6.607 7.612 20.521 1.00 90.06 96 THR A N 1
ATOM 795 C CA . THR A 1 96 ? -6.889 8.235 19.217 1.00 90.06 96 THR A CA 1
ATOM 796 C C . THR A 1 96 ? -7.546 7.255 18.247 1.00 90.06 96 THR A C 1
ATOM 798 O O . THR A 1 96 ? -8.507 7.627 17.573 1.00 90.06 96 THR A O 1
ATOM 801 N N . ILE A 1 97 ? -7.064 6.010 18.173 1.00 92.25 97 ILE A N 1
ATOM 802 C CA . ILE A 1 97 ? -7.659 4.972 17.318 1.00 92.25 97 ILE A CA 1
ATOM 803 C C . ILE A 1 97 ? -9.092 4.686 17.763 1.00 92.25 97 ILE A C 1
ATOM 805 O O . ILE A 1 97 ? -10.003 4.718 16.936 1.00 92.25 97 ILE A O 1
ATOM 809 N N . GLU A 1 98 ? -9.317 4.463 19.059 1.00 91.81 98 GLU A N 1
ATOM 810 C CA . GLU A 1 98 ? -10.657 4.181 19.578 1.00 91.81 98 GLU A CA 1
ATOM 811 C C . GLU A 1 98 ? -11.617 5.346 19.340 1.00 91.81 98 GLU A C 1
ATOM 813 O O . GLU A 1 98 ? -12.744 5.143 18.880 1.00 91.81 98 GLU A O 1
ATOM 818 N N . TYR A 1 99 ? -11.167 6.575 19.599 1.00 90.38 99 TYR A N 1
ATOM 819 C CA . TYR A 1 99 ? -11.955 7.775 19.350 1.00 90.38 99 TYR A CA 1
ATOM 820 C C . TYR A 1 99 ? -12.333 7.902 17.870 1.00 90.38 99 TYR A C 1
ATOM 822 O O . TYR A 1 99 ? -13.518 8.008 17.549 1.00 90.38 99 TYR A O 1
ATOM 830 N N . LYS A 1 100 ? -11.352 7.833 16.957 1.00 91.12 100 LYS A N 1
ATOM 831 C CA . LYS A 1 100 ? -11.582 7.950 15.507 1.00 91.12 100 LYS A CA 1
ATOM 832 C C . LYS A 1 100 ? -12.509 6.855 14.982 1.00 91.12 100 LYS A C 1
ATOM 834 O O . LYS A 1 100 ? -13.371 7.125 14.147 1.00 91.12 100 LYS A O 1
ATOM 839 N N . TYR A 1 101 ? -12.371 5.638 15.500 1.00 91.38 101 TYR A N 1
ATOM 840 C CA . TYR A 1 101 ? -13.175 4.492 15.089 1.00 91.38 101 TYR A CA 1
ATOM 841 C C . TYR A 1 101 ? -14.639 4.669 15.497 1.00 91.38 101 TYR A C 1
ATOM 843 O O . TYR A 1 101 ? -15.556 4.487 14.694 1.00 91.38 101 TYR A O 1
ATOM 851 N N . ASN A 1 102 ? -14.866 5.089 16.743 1.00 88.75 102 ASN A N 1
ATOM 852 C CA . ASN A 1 102 ? -16.209 5.301 17.276 1.00 88.75 102 ASN A CA 1
ATOM 853 C C . ASN A 1 102 ? -16.910 6.510 16.640 1.00 88.75 102 ASN A C 1
ATOM 855 O O . ASN A 1 102 ? -18.125 6.471 16.457 1.00 88.75 102 ASN A O 1
ATOM 859 N N . GLN A 1 103 ? -16.155 7.544 16.260 1.00 85.00 103 GLN A N 1
ATOM 860 C CA . GLN A 1 103 ? -16.683 8.738 15.592 1.00 85.00 103 GLN A CA 1
ATOM 861 C C . GLN A 1 103 ? -16.904 8.567 14.083 1.00 85.00 103 GLN A C 1
ATOM 863 O O . GLN A 1 103 ? -17.372 9.503 13.440 1.00 85.00 103 GLN A O 1
ATOM 868 N N . MET A 1 104 ? -16.576 7.399 13.511 1.00 74.94 104 MET A N 1
ATOM 869 C CA . MET A 1 104 ? -16.534 7.195 12.057 1.00 74.94 104 MET A CA 1
ATOM 870 C C . MET A 1 104 ? -15.721 8.300 11.362 1.00 74.94 104 MET A C 1
ATOM 872 O O . MET A 1 104 ? -16.215 8.936 10.430 1.00 74.94 104 MET A O 1
ATOM 876 N N . ASP A 1 105 ? -14.494 8.553 11.837 1.00 74.06 105 ASP A N 1
ATOM 877 C CA . ASP A 1 105 ? -13.623 9.594 11.281 1.00 74.06 105 ASP A CA 1
ATOM 878 C C . ASP A 1 105 ? -13.527 9.449 9.760 1.00 74.06 105 ASP A C 1
ATOM 880 O O . ASP A 1 105 ? -12.910 8.523 9.224 1.00 74.06 105 ASP A O 1
ATOM 884 N N . CYS A 1 106 ? -14.165 10.382 9.057 1.00 64.56 106 CYS A N 1
ATOM 885 C CA . CYS A 1 106 ? -14.320 10.307 7.620 1.00 64.56 106 CYS A CA 1
ATOM 886 C C . CYS A 1 106 ? -12.987 10.492 6.894 1.00 64.56 106 CYS A C 1
ATOM 888 O O . CYS A 1 106 ? -12.867 10.058 5.754 1.00 64.56 106 CYS A O 1
ATOM 890 N N . HIS A 1 107 ? -11.969 11.083 7.521 1.00 75.81 107 HIS A N 1
ATOM 891 C CA . HIS A 1 107 ? -10.676 11.296 6.876 1.00 75.81 107 HIS A CA 1
ATOM 892 C C . HIS A 1 107 ? -9.828 10.027 6.832 1.00 75.81 107 HIS A C 1
ATOM 894 O O . HIS A 1 107 ? -9.180 9.769 5.813 1.00 75.81 107 HIS A O 1
ATOM 900 N N . ASN A 1 108 ? -9.888 9.225 7.897 1.00 83.88 108 ASN A N 1
ATOM 901 C CA . ASN A 1 108 ? -9.084 8.013 8.049 1.00 83.88 108 ASN A CA 1
ATOM 902 C C . ASN A 1 108 ? -9.887 6.735 7.777 1.00 83.88 108 ASN A C 1
ATOM 904 O O . ASN A 1 108 ? -9.354 5.636 7.876 1.00 83.88 108 ASN A O 1
ATOM 908 N N . ASN A 1 109 ? -11.159 6.855 7.408 1.00 93.25 109 ASN A N 1
ATOM 909 C CA . ASN A 1 109 ? -12.000 5.719 7.068 1.00 93.25 109 ASN A CA 1
ATOM 910 C C . ASN A 1 109 ? -11.503 4.967 5.817 1.00 93.25 109 ASN A C 1
ATOM 912 O O . ASN A 1 109 ? -11.152 5.565 4.793 1.00 93.25 109 ASN A O 1
ATOM 916 N N . ILE A 1 110 ? -11.568 3.634 5.865 1.00 95.31 110 ILE A N 1
ATOM 917 C CA . ILE A 1 110 ? -11.176 2.741 4.769 1.00 95.31 110 ILE A CA 1
ATOM 918 C C . ILE A 1 110 ? -11.906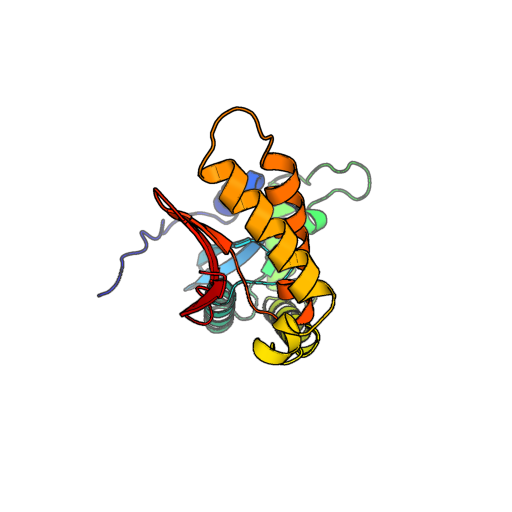 3.026 3.453 1.00 95.31 110 ILE A C 1
ATOM 920 O O . ILE A 1 110 ? -11.312 2.896 2.384 1.00 95.31 110 ILE A O 1
ATOM 924 N N . GLY A 1 111 ? -13.168 3.454 3.505 1.00 93.25 111 GLY A N 1
ATOM 925 C CA . GLY A 1 111 ? -13.943 3.846 2.332 1.00 93.25 111 GLY A CA 1
ATOM 926 C C . GLY A 1 111 ? -13.323 5.039 1.613 1.00 93.25 111 GLY A C 1
ATOM 927 O O . GLY A 1 111 ? -13.089 4.965 0.410 1.00 93.25 111 GLY A O 1
ATOM 928 N N . LYS A 1 112 ? -12.960 6.096 2.349 1.00 91.19 112 LYS A N 1
ATOM 929 C CA . LYS A 1 112 ? -12.287 7.269 1.769 1.00 91.19 112 LYS A CA 1
ATOM 930 C C . LYS A 1 112 ? -10.890 6.960 1.262 1.00 91.19 112 LYS A C 1
ATOM 932 O O . LYS A 1 112 ? -10.475 7.510 0.243 1.00 91.19 112 LYS A O 1
ATOM 937 N N . PHE A 1 113 ? -10.170 6.070 1.934 1.00 92.75 113 PHE A N 1
ATOM 938 C CA . PHE A 1 113 ? -8.880 5.612 1.435 1.00 92.75 113 PHE A CA 1
ATOM 939 C C . PHE A 1 113 ? -9.022 4.834 0.117 1.00 92.75 113 PHE A C 1
ATOM 941 O O . PHE A 1 113 ? -8.282 5.094 -0.830 1.00 92.75 113 PHE A O 1
ATOM 948 N N . LEU A 1 114 ? -10.004 3.933 0.022 1.00 93.81 114 LEU A N 1
ATOM 949 C CA . LEU A 1 114 ? -10.300 3.184 -1.201 1.00 93.81 114 LEU A CA 1
ATOM 950 C C . LEU A 1 114 ? -10.745 4.092 -2.354 1.00 93.81 114 LEU A C 1
ATOM 952 O O . LEU A 1 114 ? -10.248 3.914 -3.461 1.00 93.81 114 LEU A O 1
ATOM 956 N N . GLU A 1 115 ? -11.606 5.084 -2.100 1.00 91.06 115 GLU A N 1
ATOM 957 C CA . GLU A 1 115 ? -11.991 6.097 -3.099 1.00 91.06 115 GLU A CA 1
ATOM 958 C C . GLU A 1 115 ? -10.750 6.788 -3.683 1.00 91.06 115 GLU A C 1
ATOM 960 O O . GLU A 1 115 ? -10.576 6.808 -4.900 1.00 91.06 115 GLU A O 1
ATOM 965 N N . LYS A 1 116 ? -9.831 7.256 -2.826 1.00 88.31 116 LYS A N 1
ATOM 966 C CA . LYS A 1 116 ? -8.562 7.863 -3.265 1.00 88.31 116 LYS A CA 1
ATOM 967 C C . LYS A 1 116 ? -7.701 6.897 -4.073 1.00 88.31 116 LYS A C 1
ATOM 969 O O . LYS A 1 116 ? -7.118 7.300 -5.073 1.00 88.31 116 LYS A O 1
ATOM 974 N N . CYS A 1 117 ? -7.614 5.631 -3.669 1.00 88.44 117 CYS A N 1
ATOM 975 C CA . CYS A 1 117 ? -6.855 4.633 -4.425 1.00 88.44 117 CYS A CA 1
ATOM 976 C C . CYS A 1 117 ? -7.442 4.424 -5.828 1.00 88.44 117 CYS A C 1
ATOM 978 O O . CYS A 1 117 ? -6.700 4.344 -6.804 1.00 88.44 117 CYS A O 1
ATOM 980 N N . GLU A 1 118 ? -8.769 4.355 -5.940 1.00 84.88 118 GLU A N 1
ATOM 981 C CA . GLU A 1 118 ? -9.462 4.195 -7.220 1.00 84.88 118 GLU A CA 1
ATOM 982 C C . GLU A 1 118 ? -9.354 5.451 -8.093 1.00 84.88 118 GLU A C 1
ATOM 984 O O . GLU A 1 118 ? -9.190 5.340 -9.306 1.00 84.88 118 GLU A O 1
ATOM 989 N N . GLU A 1 119 ? -9.393 6.646 -7.501 1.00 82.75 119 GLU A N 1
ATOM 990 C CA . GLU A 1 119 ? -9.101 7.901 -8.197 1.00 82.75 119 GLU A CA 1
ATOM 991 C C . GLU A 1 119 ? -7.662 7.938 -8.705 1.00 82.75 119 GLU A C 1
ATOM 993 O O . GLU A 1 119 ? -7.444 8.287 -9.859 1.00 82.75 119 GLU A O 1
ATOM 998 N N . MET A 1 120 ? -6.680 7.533 -7.897 1.00 76.19 120 MET A N 1
ATOM 999 C CA . MET A 1 120 ? -5.279 7.462 -8.321 1.00 76.19 120 MET A CA 1
ATOM 1000 C C . MET A 1 120 ? -5.071 6.442 -9.443 1.00 76.19 120 MET A C 1
ATOM 1002 O O . MET A 1 120 ? -4.287 6.705 -10.344 1.00 76.19 120 MET A O 1
ATOM 1006 N N . GLN A 1 121 ? -5.802 5.324 -9.453 1.00 69.50 121 GLN A N 1
ATOM 1007 C CA . GLN A 1 121 ? -5.776 4.376 -10.574 1.00 69.50 121 GLN A CA 1
ATOM 1008 C C . GLN A 1 121 ? -6.453 4.919 -11.837 1.00 69.50 121 GLN A C 1
ATOM 1010 O O . GLN A 1 121 ? -5.992 4.651 -12.940 1.00 69.50 121 GLN A O 1
ATOM 1015 N N . LYS A 1 122 ? -7.542 5.682 -11.702 1.00 69.00 122 LYS A N 1
ATOM 1016 C CA . LYS A 1 122 ? -8.240 6.306 -12.842 1.00 69.00 122 LYS A CA 1
ATOM 1017 C C . LYS A 1 122 ? -7.492 7.516 -13.406 1.00 69.00 122 LYS A C 1
ATOM 1019 O O . LYS A 1 122 ? -7.605 7.793 -14.595 1.00 69.00 122 LYS A O 1
ATOM 1024 N N . ASN A 1 123 ? -6.767 8.228 -12.544 1.00 60.56 123 ASN A N 1
ATOM 1025 C CA . ASN A 1 123 ? -5.976 9.414 -12.865 1.00 60.56 123 ASN A CA 1
ATOM 1026 C C . ASN A 1 123 ? -4.497 9.097 -13.106 1.00 60.56 123 ASN A C 1
ATOM 1028 O O . ASN A 1 123 ? -3.751 10.007 -13.476 1.00 60.56 123 ASN A O 1
ATOM 1032 N N . GLN A 1 124 ? -4.055 7.843 -12.930 1.00 57.47 124 GLN A N 1
ATOM 1033 C CA . GLN A 1 124 ? -2.855 7.378 -13.617 1.00 57.47 124 GLN A CA 1
ATOM 1034 C C . GLN A 1 124 ? -3.092 7.717 -15.089 1.00 57.47 124 GLN A C 1
ATOM 1036 O O . GLN A 1 124 ? -4.160 7.364 -15.605 1.00 57.47 124 GLN A O 1
ATOM 1041 N N . PRO A 1 125 ? -2.188 8.489 -15.729 1.00 51.22 125 PRO A N 1
ATOM 1042 C CA . PRO A 1 125 ? -2.376 8.893 -17.110 1.00 51.22 125 PRO A CA 1
ATOM 1043 C C . PRO A 1 125 ? -2.749 7.636 -17.870 1.00 51.22 125 PRO A C 1
ATOM 1045 O O . PRO A 1 125 ? -2.043 6.636 -17.741 1.00 51.22 125 PRO A O 1
ATOM 1048 N N . THR A 1 126 ? -3.908 7.672 -18.539 1.00 51.38 126 THR A N 1
ATOM 1049 C CA . THR A 1 126 ? -4.375 6.596 -19.411 1.00 51.38 126 THR A CA 1
ATOM 1050 C C . THR A 1 126 ? -3.167 6.208 -20.221 1.00 51.38 126 THR A C 1
ATOM 1052 O O . THR A 1 126 ? -2.678 7.010 -21.018 1.00 51.38 126 THR A O 1
ATOM 1055 N N . THR A 1 127 ? -2.591 5.062 -19.878 1.00 55.56 127 THR A N 1
ATOM 1056 C CA . THR A 1 127 ? -1.288 4.684 -20.379 1.00 55.56 127 THR A CA 1
ATOM 1057 C C . THR A 1 127 ? -1.436 4.695 -21.877 1.00 55.56 127 THR A C 1
ATOM 1059 O O . THR A 1 127 ? -2.319 4.026 -22.426 1.00 55.56 127 THR A O 1
ATOM 1062 N N . LEU A 1 128 ? -0.657 5.553 -22.542 1.00 62.22 128 LEU A N 1
ATOM 1063 C CA . LEU A 1 128 ? -0.583 5.491 -23.989 1.00 62.22 128 LEU A CA 1
ATOM 1064 C C . LEU A 1 128 ? -0.331 4.018 -24.299 1.00 62.22 128 LEU A C 1
ATOM 1066 O O . LEU A 1 128 ? 0.470 3.365 -23.623 1.00 62.22 128 LEU A O 1
ATOM 1070 N N . LYS A 1 129 ? -1.087 3.449 -25.235 1.00 74.94 129 LYS A N 1
ATOM 1071 C CA . LYS A 1 129 ? -0.879 2.048 -25.578 1.00 74.94 129 LYS A CA 1
ATOM 1072 C C . LYS A 1 129 ? 0.571 1.928 -26.039 1.00 74.94 129 LYS A C 1
ATOM 1074 O O . LYS A 1 129 ? 0.945 2.591 -27.003 1.00 74.94 129 LYS A O 1
ATOM 1079 N N . PHE A 1 130 ? 1.380 1.131 -25.341 1.00 80.12 130 PHE A N 1
ATOM 1080 C CA . PHE A 1 130 ? 2.754 0.893 -25.766 1.00 80.12 130 PHE A CA 1
ATOM 1081 C C . PHE A 1 130 ? 2.722 0.142 -27.095 1.00 80.12 130 PHE A C 1
ATOM 1083 O O . PHE A 1 130 ? 2.485 -1.067 -27.133 1.00 80.12 130 PHE A O 1
ATOM 1090 N N . ASP A 1 131 ? 2.923 0.857 -28.196 1.00 85.88 131 ASP A N 1
ATOM 1091 C CA . ASP A 1 131 ? 3.166 0.233 -29.485 1.00 85.88 131 ASP A CA 1
ATOM 1092 C C . ASP A 1 131 ? 4.670 -0.007 -29.620 1.00 85.88 131 ASP A C 1
ATOM 1094 O O . ASP A 1 131 ? 5.460 0.908 -29.851 1.00 85.88 131 ASP A O 1
ATOM 1098 N N . LYS A 1 132 ? 5.072 -1.269 -29.448 1.00 87.62 132 LYS A N 1
ATOM 1099 C CA . LYS A 1 132 ? 6.468 -1.702 -29.563 1.00 87.62 132 LYS A CA 1
ATOM 1100 C C . LYS A 1 132 ? 7.090 -1.291 -30.895 1.00 87.62 132 LYS A C 1
ATOM 1102 O O . LYS A 1 132 ? 8.250 -0.893 -30.927 1.00 87.62 132 LYS A O 1
ATOM 1107 N N . LYS A 1 133 ? 6.343 -1.389 -31.997 1.00 87.88 133 LYS A N 1
ATOM 1108 C CA . LYS A 1 133 ? 6.865 -1.083 -33.330 1.00 87.88 133 LYS A CA 1
ATOM 1109 C C . LYS A 1 133 ? 7.106 0.415 -33.475 1.00 87.88 133 LYS A C 1
ATOM 1111 O O . LYS A 1 133 ? 8.161 0.806 -33.965 1.00 87.88 133 LYS A O 1
ATOM 1116 N N . GLU A 1 134 ? 6.163 1.233 -33.021 1.00 88.38 134 GLU A N 1
ATOM 1117 C CA . GLU A 1 134 ? 6.315 2.690 -33.006 1.00 88.38 134 GLU A CA 1
ATOM 1118 C C . GLU A 1 134 ? 7.466 3.121 -32.086 1.00 88.38 134 GLU A C 1
ATOM 1120 O O . GLU A 1 134 ? 8.313 3.926 -32.477 1.00 88.38 134 GLU A O 1
ATOM 1125 N N . PHE A 1 135 ? 7.566 2.520 -30.896 1.00 88.56 135 PHE A N 1
ATOM 1126 C CA . PHE A 1 135 ? 8.648 2.792 -29.955 1.00 88.56 135 PHE A CA 1
ATOM 1127 C C . PHE A 1 135 ? 10.021 2.478 -30.558 1.00 88.56 135 PHE A C 1
ATOM 1129 O O . PHE A 1 135 ? 10.906 3.333 -30.512 1.00 88.56 135 PHE A O 1
ATOM 1136 N N . LEU A 1 136 ? 10.200 1.299 -31.164 1.00 87.56 136 LEU A N 1
ATOM 1137 C CA . LEU A 1 136 ? 11.465 0.895 -31.792 1.00 87.56 136 LEU A CA 1
ATOM 1138 C C . LEU A 1 136 ? 11.858 1.791 -32.981 1.00 87.56 136 LEU A C 1
ATOM 1140 O O . LEU A 1 136 ? 13.041 1.910 -33.285 1.00 87.56 136 LEU A O 1
ATOM 1144 N N . GLN A 1 137 ? 10.893 2.454 -33.627 1.00 90.12 137 GLN A N 1
ATOM 1145 C CA . GLN A 1 137 ? 11.132 3.438 -34.694 1.00 90.12 137 GLN A CA 1
ATOM 1146 C C . GLN A 1 137 ? 11.376 4.863 -34.170 1.00 90.12 137 GLN A C 1
ATOM 1148 O O . GLN A 1 137 ? 11.778 5.747 -34.929 1.00 90.12 137 GLN A O 1
ATOM 1153 N N . SER A 1 138 ? 11.138 5.107 -32.882 1.00 87.38 138 SER A N 1
ATOM 1154 C CA . SER A 1 138 ? 11.333 6.413 -32.260 1.00 87.38 138 SER A CA 1
ATOM 1155 C C . SER A 1 138 ? 12.808 6.696 -31.952 1.00 87.38 138 SER A C 1
ATOM 1157 O O . SER A 1 138 ? 13.638 5.795 -31.815 1.00 87.38 138 SER A O 1
ATOM 1159 N N . ARG A 1 139 ? 13.134 7.976 -31.732 1.00 88.50 139 ARG A N 1
ATOM 1160 C CA . ARG A 1 139 ? 14.471 8.397 -31.281 1.00 88.50 139 ARG A CA 1
ATOM 1161 C C . ARG A 1 139 ? 14.883 7.736 -29.958 1.00 88.50 139 ARG A C 1
ATOM 1163 O O . ARG A 1 139 ? 16.056 7.427 -29.779 1.00 88.50 139 ARG A O 1
ATOM 1170 N N . LEU A 1 140 ? 13.932 7.533 -29.042 1.00 84.81 140 LEU A N 1
ATOM 1171 C CA . LEU A 1 140 ? 14.176 6.874 -27.755 1.00 84.81 140 LEU A CA 1
ATOM 1172 C C . LEU A 1 140 ? 14.449 5.378 -27.929 1.00 84.81 140 LEU A C 1
ATOM 1174 O O . LEU A 1 140 ? 15.368 4.864 -27.300 1.00 84.81 140 LEU A O 1
ATOM 1178 N N . GLY A 1 141 ? 13.708 4.701 -28.810 1.00 88.44 141 GLY A N 1
ATOM 1179 C CA . GLY A 1 141 ? 13.957 3.299 -29.151 1.00 88.44 141 GLY A CA 1
ATOM 1180 C C . GLY A 1 141 ? 15.330 3.093 -29.785 1.00 88.44 141 GLY A C 1
ATOM 1181 O O . GLY A 1 141 ? 16.065 2.205 -29.366 1.00 88.44 141 GLY A O 1
ATOM 1182 N N . GLY A 1 142 ? 15.720 3.970 -30.716 1.00 89.56 142 GLY A N 1
ATOM 1183 C CA . GLY A 1 142 ? 17.059 3.948 -31.312 1.00 89.56 142 GLY A CA 1
ATOM 1184 C C . GLY A 1 142 ? 18.177 4.190 -30.292 1.00 89.56 142 GLY A C 1
ATOM 1185 O O . GLY A 1 142 ? 19.179 3.484 -30.300 1.00 89.56 142 GLY A O 1
ATOM 1186 N N . MET A 1 143 ? 17.987 5.138 -29.367 1.00 89.38 143 MET A N 1
ATOM 1187 C CA . MET A 1 143 ? 18.936 5.386 -28.275 1.00 89.38 143 MET A CA 1
ATOM 1188 C C . MET A 1 143 ? 19.071 4.163 -27.360 1.00 89.38 143 MET A C 1
ATOM 1190 O O . MET A 1 143 ? 20.185 3.750 -27.047 1.00 89.38 143 MET A O 1
ATOM 1194 N N . LEU A 1 144 ? 17.946 3.556 -26.972 1.00 91.94 144 LEU A N 1
ATOM 1195 C CA . LEU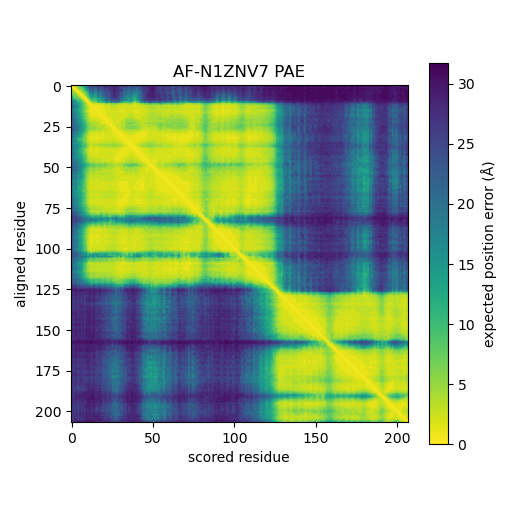 A 1 144 ? 17.931 2.351 -26.148 1.00 91.94 144 LEU A CA 1
ATOM 1196 C C . LEU A 1 144 ? 18.632 1.175 -26.845 1.00 91.94 144 LEU A C 1
ATOM 1198 O O . LEU A 1 144 ? 19.406 0.476 -26.198 1.00 91.94 144 LEU A O 1
ATOM 1202 N N . HIS A 1 145 ? 18.428 1.006 -28.156 1.00 90.62 145 HIS A N 1
ATOM 1203 C CA . HIS A 1 145 ? 19.136 0.004 -28.958 1.00 90.62 145 HIS A CA 1
ATOM 1204 C C . HIS A 1 145 ? 20.654 0.228 -28.933 1.00 90.62 145 HIS A C 1
ATOM 1206 O O . HIS A 1 145 ? 21.400 -0.709 -28.685 1.00 90.62 145 HIS A O 1
ATOM 1212 N N . SER A 1 146 ? 21.130 1.466 -29.119 1.00 89.56 146 SER A N 1
ATOM 1213 C CA . SER A 1 146 ? 22.572 1.756 -29.082 1.00 89.56 146 SER A CA 1
ATOM 1214 C C . SER A 1 146 ? 23.205 1.437 -27.723 1.00 89.56 146 SER A C 1
ATOM 1216 O O . SER A 1 146 ? 24.299 0.885 -27.673 1.00 89.56 146 SER A O 1
ATOM 1218 N N . HIS A 1 147 ? 22.516 1.740 -26.619 1.00 90.62 147 HIS A N 1
ATOM 1219 C CA . HIS A 1 147 ? 22.989 1.374 -25.279 1.00 90.62 147 HIS A CA 1
ATOM 1220 C C . HIS A 1 147 ? 22.971 -0.145 -25.055 1.00 90.62 147 HIS A C 1
ATOM 1222 O O . HIS A 1 147 ? 23.875 -0.684 -24.418 1.00 90.62 147 HIS A O 1
ATOM 1228 N N . MET A 1 148 ? 21.984 -0.854 -25.613 1.00 89.75 148 MET A N 1
ATOM 1229 C CA . MET A 1 148 ? 21.948 -2.320 -25.592 1.00 89.75 148 MET A CA 1
ATOM 1230 C C . MET A 1 148 ? 23.099 -2.944 -26.388 1.00 89.75 148 MET A C 1
ATOM 1232 O O . MET A 1 148 ? 23.708 -3.889 -25.896 1.00 89.75 148 MET A O 1
ATOM 1236 N N . ASP A 1 149 ? 23.467 -2.388 -27.546 1.00 88.31 149 ASP A N 1
ATOM 1237 C CA . ASP A 1 149 ? 24.624 -2.859 -28.324 1.00 88.31 149 ASP A CA 1
ATOM 1238 C C . ASP A 1 149 ? 25.933 -2.715 -27.530 1.00 88.31 149 ASP A C 1
ATOM 1240 O O . ASP A 1 149 ? 26.758 -3.631 -27.489 1.00 88.31 149 ASP A O 1
ATOM 1244 N N . ILE A 1 150 ? 26.117 -1.578 -26.847 1.00 87.62 150 ILE A N 1
ATOM 1245 C CA . ILE A 1 150 ? 27.292 -1.338 -25.995 1.00 87.62 150 ILE A CA 1
ATOM 1246 C C . ILE A 1 150 ? 27.280 -2.285 -24.789 1.00 87.62 150 ILE A C 1
ATOM 1248 O O . ILE A 1 150 ? 28.324 -2.834 -24.422 1.00 87.62 150 ILE A O 1
ATOM 1252 N N . LEU A 1 151 ? 26.110 -2.509 -24.182 1.00 87.50 151 LEU A N 1
ATOM 1253 C CA . LEU A 1 151 ? 25.948 -3.438 -23.068 1.00 87.50 151 LEU A CA 1
ATOM 1254 C C . LEU A 1 151 ? 26.278 -4.881 -23.483 1.00 87.50 151 LEU A C 1
ATOM 1256 O O . LEU A 1 151 ? 26.996 -5.562 -22.748 1.00 87.50 151 LEU A O 1
ATOM 1260 N N . GLN A 1 152 ? 25.818 -5.326 -24.658 1.00 85.38 152 GLN A N 1
ATOM 1261 C CA . GLN A 1 152 ? 26.117 -6.647 -25.219 1.00 85.38 152 GLN A CA 1
ATOM 1262 C C . GLN A 1 152 ? 27.616 -6.796 -25.478 1.00 85.38 152 GLN A C 1
ATOM 1264 O O . GLN A 1 152 ? 28.228 -7.754 -25.007 1.00 85.38 152 GLN A O 1
ATOM 1269 N N . TYR A 1 153 ? 28.234 -5.804 -26.125 1.00 83.12 153 TYR A N 1
ATOM 1270 C CA . TYR A 1 153 ? 29.676 -5.789 -26.363 1.00 83.12 153 TYR A CA 1
ATOM 1271 C C . TYR A 1 153 ? 30.474 -5.850 -25.048 1.00 83.12 153 TYR A C 1
ATOM 1273 O O . TYR A 1 153 ? 31.423 -6.622 -24.905 1.00 83.12 153 TYR A O 1
ATOM 1281 N N . GLY A 1 154 ? 30.071 -5.079 -24.036 1.00 81.25 154 GLY A N 1
ATOM 1282 C CA . GLY A 1 154 ? 30.693 -5.120 -22.714 1.00 81.25 154 GLY A CA 1
ATOM 1283 C C . GLY A 1 154 ? 30.495 -6.452 -21.979 1.00 81.25 154 GLY A C 1
ATOM 1284 O O . GLY A 1 154 ? 31.373 -6.865 -21.216 1.00 81.25 154 GLY A O 1
ATOM 1285 N N . ASN A 1 155 ? 29.370 -7.137 -22.209 1.00 77.94 155 ASN A N 1
ATOM 1286 C CA . ASN A 1 155 ? 29.090 -8.454 -21.640 1.00 77.94 155 ASN A CA 1
ATOM 1287 C C . ASN A 1 155 ? 29.956 -9.552 -22.281 1.00 77.94 155 ASN A C 1
ATOM 1289 O O . ASN A 1 155 ? 30.512 -10.375 -21.554 1.00 77.94 155 ASN A O 1
ATOM 1293 N N . GLU A 1 156 ? 30.125 -9.520 -23.607 1.00 77.50 156 GLU A N 1
ATOM 1294 C CA . GLU A 1 156 ? 30.932 -10.484 -24.371 1.00 77.50 156 GLU A CA 1
ATOM 1295 C C . GLU A 1 156 ? 32.445 -10.348 -24.108 1.00 77.50 156 GLU A C 1
ATOM 1297 O O . GLU A 1 156 ? 33.156 -11.351 -24.036 1.00 77.50 156 GLU A O 1
ATOM 1302 N N . TYR A 1 157 ? 32.960 -9.126 -23.916 1.00 70.62 157 TYR A N 1
ATOM 1303 C CA . TYR A 1 157 ? 34.408 -8.846 -23.929 1.00 70.62 157 TYR A CA 1
ATOM 1304 C C . TYR A 1 157 ? 35.014 -8.411 -22.573 1.00 70.62 157 TYR A C 1
ATOM 1306 O O . TYR A 1 157 ? 35.899 -7.547 -22.520 1.00 70.62 157 TYR A O 1
ATOM 1314 N N . LYS A 1 158 ? 34.591 -8.999 -21.443 1.00 68.38 158 LYS A N 1
ATOM 1315 C CA . LYS A 1 158 ? 35.122 -8.631 -20.104 1.00 68.38 158 LYS A CA 1
ATOM 1316 C C . LYS A 1 158 ? 36.667 -8.712 -20.019 1.00 68.38 158 LYS A C 1
ATOM 1318 O O . LYS A 1 158 ? 37.234 -9.677 -20.532 1.00 68.38 158 LYS A O 1
ATOM 1323 N N . PRO A 1 159 ? 37.370 -7.764 -19.331 1.00 57.00 159 PRO A N 1
ATOM 1324 C CA . PRO A 1 159 ? 36.870 -6.809 -18.327 1.00 57.00 159 PRO A CA 1
ATOM 1325 C C . PRO A 1 159 ? 37.203 -5.316 -18.591 1.00 57.00 159 PRO A C 1
ATOM 1327 O O . PRO A 1 159 ? 37.313 -4.543 -17.643 1.00 57.00 159 PRO A O 1
ATOM 1330 N N . LYS A 1 160 ? 37.413 -4.868 -19.838 1.00 58.78 160 LYS A N 1
ATOM 1331 C CA . LYS A 1 160 ? 37.863 -3.477 -20.098 1.00 58.78 160 LYS A CA 1
ATOM 1332 C C . LYS A 1 160 ? 36.756 -2.414 -20.130 1.00 58.78 160 LYS A C 1
ATOM 1334 O O . LYS A 1 160 ? 37.088 -1.232 -20.145 1.00 58.78 160 LYS A O 1
ATOM 1339 N N . TYR A 1 161 ? 35.480 -2.803 -20.151 1.00 63.75 161 TYR A N 1
ATOM 1340 C CA . TYR A 1 161 ? 34.359 -1.877 -20.341 1.00 63.75 161 TYR A CA 1
ATOM 1341 C C . TYR A 1 161 ? 33.506 -1.740 -19.076 1.00 63.75 161 TYR A C 1
ATOM 1343 O O . TYR A 1 161 ? 33.039 -2.733 -18.515 1.00 63.7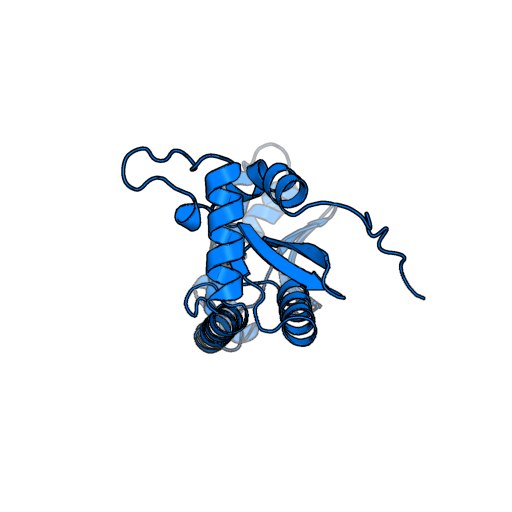5 161 TYR A O 1
ATOM 1351 N N . ASN A 1 162 ? 33.298 -0.501 -18.627 1.00 69.94 162 ASN A N 1
ATOM 1352 C CA . ASN A 1 162 ? 32.434 -0.196 -17.493 1.00 69.94 162 ASN A CA 1
ATOM 1353 C C . ASN A 1 162 ? 30.963 -0.193 -17.935 1.00 69.94 162 ASN A C 1
ATOM 1355 O O . ASN A 1 162 ? 30.427 0.831 -18.341 1.00 69.94 162 ASN A O 1
ATOM 1359 N N . ILE A 1 163 ? 30.300 -1.344 -17.836 1.00 80.12 163 ILE A N 1
ATOM 1360 C CA . ILE A 1 163 ? 28.889 -1.493 -18.226 1.00 80.12 163 ILE A CA 1
ATOM 1361 C C . ILE A 1 163 ? 27.891 -0.855 -17.240 1.00 80.12 163 ILE A C 1
ATOM 1363 O O . ILE A 1 163 ? 26.691 -0.846 -17.504 1.00 8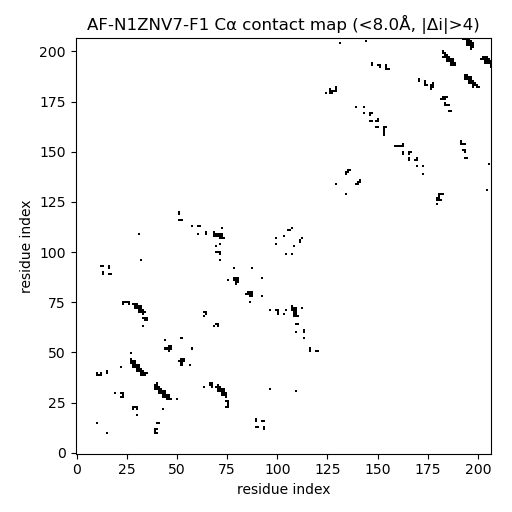0.12 163 ILE A O 1
ATOM 1367 N N . PHE A 1 164 ? 28.343 -0.333 -16.090 1.00 82.38 164 PHE A N 1
ATOM 1368 C CA . PHE A 1 164 ? 27.440 0.247 -15.085 1.00 82.38 164 PHE A CA 1
ATOM 1369 C C . PHE A 1 164 ? 26.737 1.515 -15.575 1.00 82.38 164 PHE A C 1
ATOM 1371 O O . PHE A 1 164 ? 25.569 1.734 -15.241 1.00 82.38 164 PHE A O 1
ATOM 1378 N N . GLU A 1 165 ? 27.429 2.339 -16.360 1.00 83.31 165 GLU A N 1
ATOM 1379 C CA . GLU A 1 165 ? 26.858 3.559 -16.938 1.00 83.31 165 GLU A CA 1
ATOM 1380 C C . GLU A 1 165 ? 25.729 3.202 -17.911 1.00 83.31 165 GLU A C 1
ATOM 1382 O O . GLU A 1 165 ? 24.615 3.709 -17.772 1.00 83.31 165 GLU A O 1
ATOM 1387 N N . GLU A 1 166 ? 25.968 2.220 -18.781 1.00 87.94 166 GLU A N 1
ATOM 1388 C CA . GLU A 1 166 ? 24.974 1.697 -19.725 1.00 87.94 166 GLU A CA 1
ATOM 1389 C C . GLU A 1 166 ? 23.739 1.141 -19.008 1.00 87.94 166 GLU A C 1
ATOM 1391 O O . GLU A 1 166 ? 22.609 1.525 -19.307 1.00 87.94 166 GLU A O 1
ATOM 1396 N N . ILE A 1 167 ? 23.937 0.305 -17.981 1.00 88.06 167 ILE A N 1
ATOM 1397 C CA . ILE A 1 167 ? 22.839 -0.240 -17.166 1.00 88.06 167 ILE A CA 1
ATOM 1398 C C . ILE A 1 167 ? 22.012 0.883 -16.529 1.00 88.06 167 ILE A C 1
ATOM 1400 O O . ILE A 1 167 ? 20.788 0.772 -16.435 1.00 88.06 167 ILE A O 1
ATOM 1404 N N . THR A 1 168 ? 22.659 1.955 -16.072 1.00 87.81 168 THR A N 1
ATOM 1405 C CA . THR A 1 168 ? 21.979 3.084 -15.424 1.00 87.81 168 THR A CA 1
ATOM 1406 C C . THR A 1 168 ? 21.111 3.846 -16.419 1.00 87.81 168 THR A C 1
ATOM 1408 O O . THR A 1 168 ? 19.943 4.115 -16.129 1.00 87.81 168 THR A O 1
ATOM 1411 N N . VAL A 1 169 ? 21.645 4.137 -17.607 1.00 87.69 169 VAL A N 1
ATOM 1412 C CA . VAL A 1 169 ? 20.900 4.819 -18.673 1.00 87.69 169 VAL A CA 1
ATOM 1413 C C . VAL A 1 169 ? 19.726 3.964 -19.145 1.00 87.69 169 VAL A C 1
ATOM 1415 O O . VAL A 1 169 ? 18.598 4.455 -19.204 1.00 87.69 169 VAL A O 1
ATOM 1418 N N . ILE A 1 170 ? 19.952 2.670 -19.392 1.00 91.69 170 ILE A N 1
ATOM 1419 C CA . ILE A 1 170 ? 18.896 1.735 -19.791 1.00 91.69 170 ILE A CA 1
ATOM 1420 C C . ILE A 1 170 ? 17.788 1.715 -18.733 1.00 91.69 170 ILE A C 1
ATOM 1422 O O . ILE A 1 170 ? 16.624 1.921 -19.066 1.00 91.69 170 ILE A O 1
ATOM 1426 N N . LYS A 1 171 ? 18.124 1.566 -17.445 1.00 90.81 171 LYS A N 1
ATOM 1427 C CA . LYS A 1 171 ? 17.133 1.593 -16.355 1.00 90.81 171 LYS A CA 1
ATOM 1428 C C . LYS A 1 171 ? 16.322 2.887 -16.317 1.00 90.81 171 LYS A C 1
ATOM 1430 O O . LYS A 1 171 ? 15.115 2.823 -16.094 1.00 90.81 171 LYS A O 1
ATOM 1435 N N . ALA A 1 172 ? 16.952 4.039 -16.546 1.00 88.25 172 ALA A N 1
ATOM 1436 C CA . ALA A 1 172 ? 16.250 5.319 -16.589 1.00 88.25 172 ALA A CA 1
ATOM 1437 C C . ALA A 1 172 ? 15.235 5.375 -17.745 1.00 88.25 172 ALA A C 1
ATOM 1439 O O . ALA A 1 172 ? 14.101 5.813 -17.551 1.00 88.25 172 ALA A O 1
ATOM 1440 N N . ILE A 1 173 ? 15.605 4.866 -18.925 1.00 89.31 173 ILE A N 1
ATOM 1441 C CA . ILE A 1 173 ? 14.697 4.781 -20.078 1.00 89.31 173 ILE A CA 1
ATOM 1442 C C . ILE A 1 173 ? 13.538 3.817 -19.786 1.00 89.31 173 ILE A C 1
ATOM 1444 O O . ILE A 1 173 ? 12.384 4.158 -20.041 1.00 89.31 173 ILE A O 1
ATOM 1448 N N . LEU A 1 174 ? 13.805 2.643 -19.202 1.00 90.31 174 LEU A N 1
ATOM 1449 C CA . LEU A 1 174 ? 12.754 1.678 -18.855 1.00 90.31 174 LEU A CA 1
ATOM 1450 C C . LEU A 1 174 ? 11.787 2.226 -17.795 1.00 90.31 174 LEU A C 1
ATOM 1452 O O . LEU A 1 174 ? 10.582 1.992 -17.884 1.00 90.31 174 LEU A O 1
ATOM 1456 N N . ALA A 1 175 ? 12.283 3.008 -16.833 1.00 85.88 175 ALA A N 1
ATOM 1457 C CA . ALA A 1 175 ? 11.440 3.704 -15.864 1.00 85.88 175 ALA A CA 1
ATOM 1458 C C . ALA A 1 175 ? 10.517 4.730 -16.543 1.00 85.88 175 ALA A C 1
ATOM 1460 O O . ALA A 1 175 ? 9.331 4.792 -16.218 1.00 85.88 175 ALA A O 1
ATOM 1461 N N . ALA A 1 176 ? 11.022 5.480 -17.527 1.00 83.50 176 ALA A N 1
ATOM 1462 C CA . ALA A 1 176 ? 10.202 6.400 -18.314 1.00 83.50 176 ALA A CA 1
ATOM 1463 C C . ALA A 1 176 ? 9.135 5.659 -19.141 1.00 83.50 176 ALA A C 1
ATOM 1465 O O . ALA A 1 176 ? 7.982 6.084 -19.173 1.00 83.50 176 ALA A O 1
ATOM 1466 N N . ILE A 1 177 ? 9.474 4.512 -19.747 1.00 84.00 177 ILE A N 1
ATOM 1467 C CA . ILE A 1 177 ? 8.501 3.669 -20.465 1.00 84.00 177 ILE A CA 1
ATOM 1468 C C . ILE A 1 177 ? 7.391 3.199 -19.518 1.00 84.00 177 ILE A C 1
ATOM 1470 O O . ILE A 1 177 ? 6.211 3.319 -19.850 1.00 84.00 177 ILE A O 1
ATOM 1474 N N . LYS A 1 178 ? 7.751 2.729 -18.320 1.00 84.44 178 LYS A N 1
ATOM 1475 C CA . LYS A 1 178 ? 6.778 2.327 -17.299 1.00 84.44 178 LYS A CA 1
ATOM 1476 C C . LYS A 1 178 ? 5.858 3.484 -16.908 1.00 84.44 178 LYS A C 1
ATOM 1478 O O . LYS A 1 178 ? 4.653 3.288 -16.812 1.00 84.44 178 LYS A O 1
ATOM 1483 N N . GLN A 1 179 ? 6.398 4.686 -16.719 1.00 77.38 179 GLN A N 1
ATOM 1484 C CA . GLN A 1 179 ? 5.604 5.862 -16.348 1.00 77.38 179 GLN A CA 1
ATOM 1485 C C . GLN A 1 179 ? 4.652 6.319 -17.462 1.00 77.38 179 GLN A C 1
ATOM 1487 O O . GLN A 1 179 ? 3.517 6.689 -17.176 1.00 77.38 179 GLN A O 1
ATOM 1492 N N . CYS A 1 180 ? 5.093 6.303 -18.722 1.00 76.31 180 CYS A N 1
ATOM 1493 C CA . CYS A 1 180 ? 4.290 6.798 -19.843 1.00 76.31 180 CYS A CA 1
ATOM 1494 C C . CYS A 1 180 ? 3.278 5.772 -20.370 1.00 76.31 180 CYS A C 1
ATOM 1496 O O . CYS A 1 180 ? 2.185 6.148 -20.796 1.00 76.31 180 CYS A O 1
ATOM 1498 N N . TYR A 1 181 ? 3.647 4.489 -20.368 1.00 77.88 181 TYR A N 1
ATOM 1499 C CA . TYR A 1 181 ? 2.896 3.437 -21.054 1.00 77.88 181 TYR A CA 1
ATOM 1500 C C . TYR A 1 181 ? 2.477 2.275 -20.143 1.00 77.88 181 TYR A C 1
ATOM 1502 O O . TYR A 1 181 ? 1.791 1.363 -20.596 1.00 77.88 181 TYR A O 1
ATOM 1510 N N . GLY A 1 182 ? 2.874 2.279 -18.866 1.00 75.81 182 GLY A N 1
ATOM 1511 C CA . GLY A 1 182 ? 2.464 1.267 -17.885 1.00 75.81 182 GLY A CA 1
ATOM 1512 C C . GLY A 1 182 ? 3.063 -0.117 -18.093 1.00 75.81 182 GLY A C 1
ATOM 1513 O O . GLY A 1 182 ? 2.650 -1.050 -17.415 1.00 75.81 182 GLY A O 1
ATOM 1514 N N . VAL A 1 183 ? 4.008 -0.267 -19.023 1.00 82.06 183 VAL A N 1
ATOM 1515 C CA . VAL A 1 183 ? 4.671 -1.545 -19.296 1.00 82.06 183 VAL A CA 1
ATOM 1516 C C . VAL A 1 183 ? 5.995 -1.592 -18.552 1.00 82.06 183 VAL A C 1
ATOM 1518 O O . VAL A 1 183 ? 6.848 -0.719 -18.733 1.00 82.06 183 VAL A O 1
ATOM 1521 N N . THR A 1 184 ? 6.186 -2.622 -17.732 1.00 86.75 184 THR A N 1
ATOM 1522 C CA . THR A 1 184 ? 7.448 -2.843 -17.029 1.00 86.75 184 THR A CA 1
ATOM 1523 C C . THR A 1 184 ? 8.374 -3.700 -17.878 1.00 86.75 184 THR A C 1
ATOM 1525 O O . THR A 1 184 ? 8.000 -4.782 -18.324 1.00 86.75 184 THR A O 1
ATOM 1528 N N . TYR A 1 185 ? 9.605 -3.234 -18.059 1.00 89.69 185 TYR A N 1
ATOM 1529 C CA . TYR A 1 185 ? 10.676 -3.959 -18.732 1.00 89.69 185 TYR A CA 1
ATOM 1530 C C . TYR A 1 185 ? 11.881 -4.101 -17.799 1.00 89.69 185 TYR A C 1
ATOM 1532 O O . TYR A 1 185 ? 12.170 -3.208 -17.000 1.00 89.69 185 TYR A O 1
ATOM 1540 N N . TYR A 1 186 ? 12.608 -5.206 -17.934 1.00 89.19 186 TYR A N 1
ATOM 1541 C CA . TYR A 1 186 ? 13.800 -5.529 -17.159 1.00 89.19 186 TYR A CA 1
ATOM 1542 C C . TYR A 1 186 ? 14.951 -5.901 -18.081 1.00 89.19 186 TYR A C 1
ATOM 1544 O O . TYR A 1 186 ? 14.747 -6.545 -19.107 1.00 89.19 186 TYR A O 1
ATOM 1552 N N . ILE A 1 187 ? 16.169 -5.546 -17.676 1.00 90.56 187 ILE A N 1
ATOM 1553 C CA . ILE A 1 187 ? 17.385 -6.050 -18.315 1.00 90.56 187 ILE A CA 1
ATOM 1554 C C . ILE A 1 187 ? 17.565 -7.504 -17.878 1.00 90.56 187 ILE A C 1
ATOM 1556 O O . ILE A 1 187 ? 17.665 -7.782 -16.681 1.00 90.56 187 ILE A O 1
ATOM 1560 N N . ALA A 1 188 ? 17.615 -8.417 -18.838 1.00 88.06 188 ALA A N 1
ATOM 1561 C CA . ALA A 1 188 ? 17.884 -9.825 -18.612 1.00 88.06 188 ALA A CA 1
ATOM 1562 C C . ALA A 1 188 ? 19.289 -10.160 -19.117 1.00 88.06 188 ALA A C 1
ATOM 1564 O O . ALA A 1 188 ? 19.628 -9.870 -20.262 1.00 88.06 188 ALA A O 1
ATOM 1565 N N . PHE A 1 189 ? 20.092 -10.784 -18.257 1.00 82.88 189 PHE A N 1
ATOM 1566 C CA . PHE A 1 189 ? 21.403 -11.316 -18.613 1.00 82.88 189 PHE A CA 1
ATOM 1567 C C . PHE A 1 189 ? 21.324 -12.837 -18.692 1.00 82.88 189 PHE A C 1
ATOM 1569 O O . PHE A 1 189 ? 20.845 -13.491 -17.766 1.00 82.88 189 PHE A O 1
ATOM 1576 N N . ASN A 1 190 ? 21.837 -13.389 -19.780 1.00 74.19 190 ASN A N 1
ATOM 1577 C CA . ASN A 1 190 ? 22.107 -14.803 -19.970 1.00 74.19 190 ASN A CA 1
ATOM 1578 C C . ASN A 1 190 ? 23.593 -14.986 -20.311 1.00 74.19 190 ASN A C 1
ATOM 1580 O O . ASN A 1 190 ? 24.271 -14.008 -20.627 1.00 74.19 190 ASN A O 1
ATOM 1584 N N . GLN A 1 191 ? 24.104 -16.221 -20.227 1.00 66.75 191 GLN A N 1
ATOM 1585 C CA . GLN A 1 191 ? 25.551 -16.504 -20.302 1.00 66.75 191 GLN A CA 1
ATOM 1586 C C . GLN A 1 191 ? 26.258 -15.827 -21.493 1.00 66.75 191 GLN A C 1
ATOM 1588 O O . GLN A 1 191 ? 27.350 -15.307 -21.294 1.00 66.75 191 GLN A O 1
ATOM 1593 N N . ASP A 1 192 ? 25.585 -15.708 -22.646 1.00 66.81 192 ASP A N 1
ATOM 1594 C CA . ASP A 1 192 ? 26.132 -15.076 -23.859 1.00 66.81 192 ASP A CA 1
ATOM 1595 C C . ASP A 1 192 ? 25.265 -13.928 -24.420 1.00 66.81 192 ASP A C 1
ATOM 1597 O O . ASP A 1 192 ? 25.533 -13.415 -25.503 1.00 66.81 192 ASP A O 1
ATOM 1601 N N . LYS A 1 193 ? 24.186 -13.527 -23.733 1.00 70.62 193 LYS A N 1
ATOM 1602 C CA . LYS A 1 193 ? 23.201 -12.576 -24.282 1.00 70.62 193 LYS A CA 1
ATOM 1603 C C . LYS A 1 193 ? 22.657 -11.623 -23.232 1.00 70.62 193 LYS A C 1
ATOM 1605 O O . LYS A 1 193 ? 22.397 -12.033 -22.104 1.00 70.62 193 LYS A O 1
ATOM 1610 N N . CYS A 1 194 ? 22.428 -10.375 -23.611 1.00 84.12 194 CYS A N 1
ATOM 1611 C CA . CYS A 1 194 ? 21.654 -9.418 -22.841 1.00 84.12 194 CYS A CA 1
ATOM 1612 C C . CYS A 1 194 ? 20.458 -8.942 -23.666 1.00 84.12 194 CYS A C 1
ATOM 1614 O O . CYS A 1 194 ? 20.574 -8.670 -24.854 1.00 84.12 194 CYS A O 1
ATOM 1616 N N . GLY A 1 195 ? 19.303 -8.848 -23.021 1.00 89.06 195 GLY A N 1
ATOM 1617 C CA . GLY A 1 195 ? 18.074 -8.406 -23.664 1.00 89.06 195 GLY A CA 1
ATOM 1618 C C . GLY A 1 195 ? 17.192 -7.638 -22.694 1.00 89.06 195 GLY A C 1
ATOM 1619 O O . GLY A 1 195 ? 17.513 -7.489 -21.511 1.00 89.06 195 GLY A O 1
ATOM 1620 N N . ILE A 1 196 ? 16.066 -7.146 -23.194 1.00 91.12 196 ILE A N 1
ATOM 1621 C CA . ILE A 1 196 ? 15.085 -6.413 -22.395 1.00 91.12 196 ILE A CA 1
ATOM 1622 C C . ILE A 1 196 ? 13.756 -7.158 -22.458 1.00 91.12 196 ILE A C 1
ATOM 1624 O O . ILE A 1 196 ? 13.165 -7.266 -23.526 1.00 91.12 196 ILE A O 1
ATOM 1628 N N . PHE A 1 197 ? 13.269 -7.638 -21.318 1.00 91.06 197 PHE A N 1
ATOM 1629 C CA . PHE A 1 197 ? 12.077 -8.481 -21.223 1.00 91.06 197 PHE A CA 1
ATOM 1630 C C . PHE A 1 197 ? 10.992 -7.831 -20.367 1.00 91.06 197 PHE A C 1
ATOM 1632 O O . PHE A 1 197 ? 11.286 -7.264 -19.312 1.00 91.06 197 PHE A O 1
ATOM 1639 N N . SER A 1 198 ? 9.735 -7.944 -20.794 1.00 87.31 198 SER A N 1
ATOM 1640 C CA . SER A 1 198 ? 8.577 -7.580 -19.980 1.00 87.31 198 SER A CA 1
ATOM 1641 C C . SER A 1 198 ? 7.851 -8.826 -19.468 1.00 87.31 198 SER A C 1
ATOM 1643 O O . SER A 1 198 ? 7.315 -9.587 -20.275 1.00 87.31 198 SER A O 1
ATOM 1645 N N . PRO A 1 199 ? 7.750 -9.027 -18.140 1.00 79.94 199 PRO A N 1
ATOM 1646 C CA . PRO A 1 199 ? 6.899 -10.068 -17.572 1.00 79.94 199 PRO A CA 1
ATOM 1647 C C . PRO A 1 199 ? 5.409 -9.732 -17.694 1.00 79.94 199 PRO A C 1
ATOM 1649 O O . PRO A 1 199 ? 4.589 -10.645 -17.675 1.00 79.94 199 PRO A O 1
ATOM 1652 N N . ASP A 1 200 ? 5.061 -8.449 -17.842 1.00 74.62 200 ASP A N 1
ATOM 1653 C CA . ASP A 1 200 ? 3.672 -7.990 -17.952 1.00 74.62 200 ASP A CA 1
ATOM 1654 C C . ASP A 1 200 ? 3.054 -8.429 -19.288 1.00 74.62 200 ASP A C 1
ATOM 1656 O O . ASP A 1 200 ? 1.885 -8.809 -19.347 1.00 74.62 200 ASP A O 1
ATOM 1660 N N . THR A 1 201 ? 3.846 -8.398 -20.366 1.00 77.00 201 THR A N 1
ATOM 1661 C CA . THR A 1 201 ? 3.407 -8.760 -21.725 1.00 77.00 201 THR A CA 1
ATOM 1662 C C . THR A 1 201 ? 3.984 -10.082 -22.230 1.00 77.00 201 THR A C 1
ATOM 1664 O O . THR A 1 201 ? 3.573 -10.546 -23.292 1.00 77.00 201 THR A O 1
ATOM 1667 N N . ASN A 1 202 ? 4.902 -10.700 -21.476 1.00 83.38 202 ASN A N 1
ATOM 1668 C CA . ASN A 1 202 ? 5.674 -11.875 -21.884 1.00 83.38 202 ASN A CA 1
ATOM 1669 C C . ASN A 1 202 ? 6.346 -11.681 -23.259 1.00 83.38 202 ASN A C 1
ATOM 1671 O O . ASN A 1 202 ? 6.251 -12.537 -24.140 1.00 83.38 202 ASN A O 1
ATOM 1675 N N . ASP A 1 203 ? 6.992 -10.528 -23.442 1.00 85.62 203 ASP A N 1
ATOM 1676 C CA . ASP A 1 203 ? 7.596 -10.104 -24.708 1.00 85.62 203 ASP A CA 1
ATOM 1677 C C . ASP A 1 203 ? 9.004 -9.526 -24.499 1.00 85.62 203 ASP A C 1
ATOM 1679 O O . ASP A 1 203 ? 9.309 -8.924 -23.463 1.00 85.62 203 ASP A O 1
ATOM 1683 N N . TRP A 1 204 ? 9.857 -9.692 -25.508 1.00 88.19 204 TRP A N 1
ATOM 1684 C CA . TRP A 1 204 ? 11.213 -9.150 -25.544 1.00 88.19 204 TRP A CA 1
ATOM 1685 C C . TRP A 1 204 ? 11.254 -7.876 -26.373 1.00 88.19 204 TRP A C 1
ATOM 1687 O O . TRP A 1 204 ? 10.939 -7.886 -27.559 1.00 88.19 204 TRP A O 1
ATOM 1697 N N . LEU A 1 205 ? 11.671 -6.766 -25.773 1.00 85.88 205 LEU A N 1
ATOM 1698 C CA . LEU A 1 205 ? 11.903 -5.520 -26.496 1.00 85.88 205 LEU A CA 1
ATOM 1699 C C . LEU A 1 205 ? 13.156 -5.616 -27.383 1.00 85.88 205 LEU A C 1
ATOM 1701 O O . LEU A 1 205 ? 13.125 -5.134 -28.512 1.00 85.88 205 LEU A O 1
ATOM 1705 N N . PHE A 1 206 ? 14.202 -6.281 -26.878 1.00 84.38 206 PHE A N 1
ATOM 1706 C CA . PHE A 1 206 ? 15.443 -6.639 -27.581 1.00 84.38 206 PHE A CA 1
ATOM 1707 C C . PHE A 1 206 ? 15.915 -8.015 -27.087 1.00 84.38 206 PHE A C 1
ATOM 1709 O O . PHE A 1 206 ? 15.806 -8.269 -25.885 1.00 84.38 206 PHE A O 1
ATOM 1716 N N . GLU A 1 207 ? 16.423 -8.867 -27.983 1.00 79.25 207 GLU A N 1
ATOM 1717 C CA . GLU A 1 207 ? 16.886 -10.249 -27.722 1.00 79.25 207 GLU A CA 1
ATOM 1718 C C . GLU A 1 207 ? 18.390 -10.435 -27.945 1.00 79.25 207 GLU A C 1
ATOM 1720 O O . GLU A 1 207 ? 18.924 -9.780 -28.869 1.00 79.25 207 GLU A O 1
#

Solvent-accessible surface area (backbone atoms only — not comparable to full-atom values): 11863 Å² total; per-residue (Å²): 135,82,78,80,73,85,69,77,88,77,58,49,63,62,55,54,50,63,73,40,47,73,51,38,70,36,87,51,31,33,44,33,44,34,43,59,98,84,40,64,46,78,47,81,45,64,42,46,96,89,68,44,71,48,73,70,52,48,54,48,52,57,49,48,42,73,69,23,66,50,20,31,49,42,44,43,76,82,39,39,42,98,83,71,85,39,69,53,54,72,69,56,46,45,52,47,51,55,50,40,44,75,67,52,38,68,83,38,15,41,60,51,50,49,51,51,50,52,48,50,62,68,63,40,71,79,46,46,79,75,49,65,69,61,41,57,72,31,75,67,32,48,52,51,49,55,42,47,53,51,40,39,52,34,66,76,57,69,85,85,53,79,47,64,62,42,53,50,54,50,50,53,52,36,52,50,42,26,73,54,31,66,50,57,58,40,83,43,82,53,102,90,48,52,29,32,39,19,83,83,75,73,44,67,84,43,115